Protein AF-A0A933LWQ6-F1 (afdb_monomer)

Radius of gyration: 24.92 Å; Cα contacts (8 Å, |Δi|>4): 292; chains: 1; bounding box: 56×46×76 Å

Secondary structure (DSSP, 8-state):
-----SS-GGGHHHHTT-HHHHHHHHHHHHHHS------S--GGGTTS---SS----SS-------SPPSS-----HHHHHHHHGGGS-TTS---EEEE--SSHHHHHHHHHHHHTS---EEEEEEPPSS--HHHHHHHHHHHHHT-EEEEE---HHHHHHHHT---HHHHHHHHHHH--SS-EEEEEESEESSS--SS-GGGGS---TTT--S-EE-HHHHHHHHHHTTEEEEEE---SSSSSEEEEEEEPPTTSPPP--PPPHHHHHHHHHHHHHHHHHHHH--

Nearest PDB structures (foldseek):
  8wex-assembly1_A  TM=8.401E-01  e=5.150E-08  Legionella pneumophila
  8wex-assembly1_B  TM=8.399E-01  e=7.966E-08  Legionella pneumophila
  6inw-assembly1_A  TM=3.662E-01  e=5.227E-03  Aspergillus flavus NRRL3357
  6ix3-assembly1_A  TM=3.646E-01  e=1.818E-02  Aspergillus flavus NRRL3357
  3r3h-assembly1_B  TM=2.563E-01  e=4.926E-02  Legionella pneumophila subsp. pneumophila str. Philadelphia 1

pLDDT: mean 75.49, std 15.5, range [34.53, 96.12]

Mean predicted aligned error: 14.69 Å

Solvent-accessible surface area (backbone atoms only — not comparable to full-atom values): 17562 Å² total; per-residue (Å²): 140,89,85,86,73,96,64,62,77,94,52,34,30,66,76,68,74,34,50,68,60,31,49,55,48,49,51,51,40,68,74,74,46,82,88,78,83,70,56,76,75,49,82,91,51,60,86,54,80,84,70,91,55,94,66,84,62,93,60,83,81,80,80,82,68,92,62,76,65,92,66,80,86,64,82,50,71,62,62,56,46,68,66,47,55,86,52,50,46,92,83,71,48,76,44,43,78,39,78,36,82,44,46,64,72,41,43,66,52,53,49,45,39,37,78,73,66,68,41,40,51,35,35,38,31,74,61,60,95,75,77,49,72,44,36,54,50,27,44,54,50,43,44,76,73,71,45,53,71,51,74,49,72,70,62,62,67,58,51,53,49,52,78,70,48,67,43,60,56,72,52,42,42,58,46,57,77,68,54,52,89,73,48,56,47,78,49,75,38,72,47,57,71,82,43,88,72,93,64,68,68,65,80,75,66,52,84,49,79,85,66,51,63,69,53,67,35,39,76,37,47,48,44,36,49,35,19,81,34,26,17,44,74,75,46,66,58,78,44,79,85,44,78,46,46,39,38,34,24,36,63,48,60,77,91,51,87,49,89,68,59,72,73,62,68,65,64,53,52,50,52,54,50,56,46,54,54,51,52,51,53,53,64,72,76,107

Foldseek 3Di:
DDDDDPDDLVCVCVVVVHVVVSCVVCCCCVVPHDDFDQDDDDPVCPPPDPPVDVDPDVDDDCPDDPDDPPDDDDPPPVVVLVVQVVQADPVLPQSEEQADALDPVSVVVVVCCCPVSPGQYEYEYEDDLDDDPSSVSSVVSVVVVPHHYDYDDPDSVLVVCVVPDLDPLVNLLVVLVPCDPVQKDKDKAQAELQEPDPDDCCLVVDPPPVSSRVGHYHPQRVCVSCQQSQWHWDDWDPPRPDSMTMTMTGGHDNVDRHDGDGDDVVVSVVSVVVVVVVVVVVVVVD

Structure (mmCIF, N/CA/C/O backbone):
data_AF-A0A933LWQ6-F1
#
_entry.id   AF-A0A933LWQ6-F1
#
loop_
_atom_site.group_PDB
_atom_site.id
_atom_site.type_symbol
_atom_site.label_atom_id
_atom_site.label_alt_id
_atom_site.label_comp_id
_atom_site.label_asym_id
_atom_site.label_entity_id
_atom_site.label_seq_id
_atom_site.pdbx_PDB_ins_code
_atom_site.Cartn_x
_atom_site.Cartn_y
_atom_site.Cartn_z
_atom_site.occupancy
_atom_site.B_iso_or_equiv
_atom_site.auth_seq_id
_atom_site.auth_comp_id
_atom_site.auth_asym_id
_atom_site.auth_atom_id
_atom_site.pdbx_PDB_model_num
ATOM 1 N N . MET A 1 1 ? -11.172 1.376 27.873 1.00 50.97 1 MET A N 1
ATOM 2 C CA . MET A 1 1 ? -9.878 0.671 27.977 1.00 50.97 1 MET A CA 1
ATOM 3 C C . MET A 1 1 ? -9.920 -0.488 27.000 1.00 50.97 1 MET A C 1
ATOM 5 O O . MET A 1 1 ? -10.789 -1.341 27.142 1.00 50.97 1 MET A O 1
ATOM 9 N N . VAL A 1 2 ? -9.080 -0.456 25.966 1.00 53.94 2 VAL A N 1
ATOM 10 C CA . VAL A 1 2 ? -9.004 -1.514 24.951 1.00 53.94 2 VAL A CA 1
ATOM 11 C C . VAL A 1 2 ? -7.856 -2.444 25.311 1.00 53.94 2 VAL A C 1
ATOM 13 O O . VAL A 1 2 ? -6.721 -2.009 25.468 1.00 53.94 2 VAL A O 1
ATOM 16 N N . PHE A 1 3 ? -8.163 -3.731 25.451 1.00 61.25 3 PHE A N 1
ATOM 17 C CA . PHE A 1 3 ? -7.166 -4.768 25.678 1.00 61.25 3 PHE A CA 1
ATOM 18 C C . PHE A 1 3 ? -6.992 -5.567 24.394 1.00 61.25 3 PHE A C 1
ATOM 20 O O . PHE A 1 3 ? -7.933 -6.207 23.924 1.00 61.25 3 PHE A O 1
ATOM 27 N N . THR A 1 4 ? -5.787 -5.551 23.830 1.00 60.12 4 THR A N 1
ATOM 28 C CA . THR A 1 4 ? -5.427 -6.459 22.739 1.00 60.12 4 THR A CA 1
ATOM 29 C C . THR A 1 4 ? -4.586 -7.590 23.312 1.00 60.12 4 THR A C 1
ATOM 31 O O . THR A 1 4 ? -3.631 -7.370 24.050 1.00 60.12 4 THR A O 1
ATOM 34 N N . THR A 1 5 ? -4.968 -8.830 23.023 1.00 65.31 5 THR A N 1
ATOM 35 C CA . THR A 1 5 ? -4.254 -10.007 23.520 1.00 65.31 5 THR A CA 1
ATOM 36 C C . THR A 1 5 ? -4.170 -11.072 22.440 1.00 65.31 5 THR A C 1
ATOM 38 O O . THR A 1 5 ? -5.027 -11.186 21.561 1.00 65.31 5 THR A O 1
ATOM 41 N N . ASN A 1 6 ? -3.116 -11.877 22.503 1.00 60.47 6 ASN A N 1
ATOM 42 C CA . ASN A 1 6 ? -2.989 -13.102 21.725 1.00 60.47 6 ASN A CA 1
ATOM 43 C C . ASN A 1 6 ? -3.349 -14.358 22.542 1.00 60.47 6 ASN A C 1
ATOM 45 O O . ASN A 1 6 ? -3.197 -15.463 22.022 1.00 60.47 6 ASN A O 1
ATOM 49 N N . LYS A 1 7 ? -3.804 -14.202 23.795 1.00 68.19 7 LYS A N 1
ATOM 50 C CA . LYS A 1 7 ? -4.219 -15.288 24.693 1.00 68.19 7 LYS A CA 1
ATOM 51 C C . LYS A 1 7 ? -5.731 -15.237 24.936 1.00 68.19 7 LYS A C 1
ATOM 53 O O . LYS A 1 7 ? -6.262 -14.146 25.152 1.00 68.19 7 LYS A O 1
ATOM 58 N N . PRO A 1 8 ? -6.431 -16.385 24.928 1.00 71.94 8 PRO A N 1
ATOM 59 C CA . PRO A 1 8 ? -7.864 -16.404 25.200 1.00 71.94 8 PRO A CA 1
ATOM 60 C C . PRO A 1 8 ? -8.142 -15.922 26.636 1.00 71.94 8 PRO A C 1
ATOM 62 O O . PRO A 1 8 ? -7.298 -16.161 27.505 1.00 71.94 8 PRO A O 1
ATOM 65 N N . PRO A 1 9 ? -9.305 -15.294 26.913 1.00 74.56 9 PRO A N 1
ATOM 66 C CA . PRO A 1 9 ? -9.662 -14.804 28.250 1.00 74.56 9 PRO A CA 1
ATOM 67 C C . PRO A 1 9 ? -9.481 -15.852 29.354 1.00 74.56 9 PRO A C 1
ATOM 69 O O . PRO A 1 9 ? -8.914 -15.558 30.399 1.00 74.56 9 PRO A O 1
ATOM 72 N N . ALA A 1 10 ? -9.825 -17.113 29.076 1.00 74.44 10 ALA A N 1
ATOM 73 C CA . ALA A 1 10 ? -9.652 -18.233 30.005 1.00 74.44 10 ALA A CA 1
ATOM 74 C C . ALA A 1 10 ? -8.196 -18.465 30.470 1.00 74.44 10 ALA A C 1
ATOM 76 O O . ALA A 1 10 ? -7.963 -19.140 31.465 1.00 74.44 10 ALA A O 1
ATOM 77 N N . SER A 1 11 ? -7.196 -17.931 29.763 1.00 74.19 11 SER A N 1
ATOM 78 C CA . SER A 1 11 ? -5.781 -18.036 30.138 1.00 74.19 11 SER A CA 1
ATOM 79 C C . SER A 1 11 ? -5.249 -16.808 30.884 1.00 74.19 11 SER A C 1
ATOM 81 O O . SER A 1 11 ? -4.071 -16.795 31.239 1.00 74.19 11 SER A O 1
ATOM 83 N N . TRP A 1 12 ? -6.057 -15.768 31.109 1.00 74.25 12 TRP A N 1
ATOM 84 C CA . TRP A 1 12 ? -5.563 -14.494 31.644 1.00 74.25 12 TRP A CA 1
ATOM 85 C C . TRP A 1 12 ? -5.126 -14.572 33.102 1.00 74.25 12 TRP A C 1
ATOM 87 O O . TRP A 1 12 ? -4.123 -13.949 33.426 1.00 74.25 12 TRP A O 1
ATOM 97 N N . ALA A 1 13 ? -5.774 -15.400 33.931 1.00 70.19 13 ALA A N 1
ATOM 98 C CA . ALA A 1 13 ? -5.345 -15.671 35.313 1.00 70.19 13 ALA A CA 1
ATOM 99 C C . ALA A 1 13 ? -3.856 -16.016 35.384 1.00 70.19 13 ALA A C 1
ATOM 101 O O . ALA A 1 13 ? -3.096 -15.513 36.204 1.00 70.19 13 ALA A O 1
ATOM 102 N N . ARG A 1 14 ? -3.417 -16.828 34.427 1.00 64.12 14 ARG A N 1
ATOM 103 C CA . ARG A 1 14 ? -2.032 -17.247 34.323 1.00 64.12 14 ARG A CA 1
ATOM 104 C C . ARG A 1 14 ? -1.115 -16.180 33.732 1.00 64.12 14 ARG A C 1
ATOM 106 O O . ARG A 1 14 ? 0.024 -16.067 34.161 1.00 64.12 14 ARG A O 1
ATOM 113 N N . VAL A 1 15 ? -1.579 -15.447 32.721 1.00 71.00 15 VAL A N 1
ATOM 114 C CA . VAL A 1 15 ? -0.785 -14.395 32.058 1.00 71.00 15 VAL A CA 1
ATOM 115 C C . VAL A 1 15 ? -0.524 -13.228 33.006 1.00 71.00 15 VAL A C 1
ATOM 117 O O . VAL A 1 15 ? 0.554 -12.648 32.974 1.00 71.00 15 VAL A O 1
ATOM 120 N N . LEU A 1 16 ? -1.508 -12.896 33.837 1.00 69.81 16 LEU A N 1
ATOM 121 C CA . LEU A 1 16 ? -1.426 -11.818 34.816 1.00 69.81 16 LEU A CA 1
ATOM 122 C C . LEU A 1 16 ? -0.758 -12.258 36.122 1.00 69.81 16 LEU A C 1
ATOM 124 O O . LEU A 1 16 ? -0.502 -11.411 36.968 1.00 69.81 16 LEU A O 1
ATOM 128 N N . HIS A 1 17 ? -0.462 -13.557 36.272 1.00 73.56 17 HIS A N 1
ATOM 129 C CA . HIS A 1 17 ? 0.028 -14.164 37.513 1.00 73.56 17 HIS A CA 1
ATOM 130 C C . HIS A 1 17 ? -0.871 -13.885 38.733 1.00 73.56 17 HIS A C 1
ATOM 132 O O . HIS A 1 17 ? -0.416 -13.970 39.869 1.00 73.56 17 HIS A O 1
ATOM 138 N N . ASP A 1 18 ? -2.147 -13.581 38.485 1.00 77.25 18 ASP A N 1
ATOM 139 C CA . ASP A 1 18 ? -3.143 -13.187 39.476 1.00 77.25 18 ASP A CA 1
ATOM 140 C C . ASP A 1 18 ? -4.531 -13.582 38.947 1.00 77.25 18 ASP A C 1
ATOM 142 O O . ASP A 1 18 ? -5.020 -13.053 37.939 1.00 77.25 18 ASP A O 1
ATOM 146 N N . ALA A 1 19 ? -5.129 -14.590 39.583 1.00 76.25 19 ALA A N 1
ATOM 147 C CA . ALA A 1 19 ? -6.405 -15.153 39.161 1.00 76.25 19 ALA A CA 1
ATOM 148 C C . ALA A 1 19 ? -7.581 -14.231 39.495 1.00 76.25 19 ALA A C 1
ATOM 150 O O . ALA A 1 19 ? -8.456 -14.051 38.647 1.00 76.25 19 ALA A O 1
ATOM 151 N N . ASP A 1 20 ? -7.552 -13.597 40.665 1.00 75.94 20 ASP A N 1
ATOM 152 C CA . ASP A 1 20 ? -8.621 -12.725 41.148 1.00 75.94 20 ASP A CA 1
ATOM 153 C C . ASP A 1 20 ? -8.665 -11.430 40.327 1.00 75.94 20 ASP A C 1
ATOM 155 O O . ASP A 1 20 ? -9.731 -10.964 39.912 1.00 75.94 20 ASP A O 1
ATOM 159 N N . LEU A 1 21 ? -7.492 -10.879 39.991 1.00 75.75 21 LEU A N 1
ATOM 160 C CA . LEU A 1 21 ? -7.381 -9.745 39.078 1.00 75.75 21 LEU A CA 1
ATOM 161 C C . LEU A 1 21 ? -7.883 -10.106 37.677 1.00 75.75 21 LEU A C 1
ATOM 163 O O . LEU A 1 21 ? -8.613 -9.324 37.062 1.00 75.75 21 LEU A O 1
ATOM 167 N N . ALA A 1 22 ? -7.511 -11.278 37.156 1.00 78.44 22 ALA A N 1
ATOM 168 C CA . ALA A 1 22 ? -7.978 -11.719 35.849 1.00 78.44 22 ALA A CA 1
ATOM 169 C C . ALA A 1 22 ? -9.493 -11.915 35.820 1.00 78.44 22 ALA A C 1
ATOM 171 O O . ALA A 1 22 ? -10.129 -11.474 34.866 1.00 78.44 22 ALA A O 1
ATOM 172 N N . GLU A 1 23 ? -10.076 -12.518 36.853 1.00 75.75 23 GLU A N 1
ATOM 173 C CA . GLU A 1 23 ? -11.521 -12.673 36.979 1.00 75.75 23 GLU A CA 1
ATOM 174 C C . GLU A 1 23 ? -12.213 -11.310 37.066 1.00 75.75 23 GLU A C 1
ATOM 176 O O . GLU A 1 23 ? -13.158 -11.055 36.321 1.00 75.75 23 GLU A O 1
ATOM 181 N N . GLY A 1 24 ? -11.681 -10.379 37.862 1.00 76.75 24 GLY A N 1
ATOM 182 C CA . GLY A 1 24 ? -12.186 -9.010 37.943 1.00 76.75 24 GLY A CA 1
ATOM 183 C C . GLY A 1 24 ? -12.145 -8.270 36.600 1.00 76.75 24 GLY A C 1
ATOM 184 O O . GLY A 1 24 ? -13.105 -7.579 36.237 1.00 76.75 24 GLY A O 1
ATOM 185 N N . ILE A 1 25 ? -11.065 -8.431 35.827 1.00 73.06 25 ILE A N 1
ATOM 186 C CA . ILE A 1 25 ? -10.934 -7.843 34.488 1.00 73.06 25 ILE A CA 1
ATOM 187 C C . ILE A 1 25 ? -11.882 -8.528 33.497 1.00 73.06 25 ILE A C 1
ATOM 189 O O . ILE A 1 25 ? -12.608 -7.829 32.792 1.00 73.06 25 ILE A O 1
ATOM 193 N N . ILE A 1 26 ? -11.924 -9.863 33.450 1.00 75.88 26 ILE A N 1
ATOM 194 C CA . ILE A 1 26 ? -12.806 -10.633 32.560 1.00 75.88 26 ILE A CA 1
ATOM 195 C C . ILE A 1 26 ? -14.265 -10.299 32.852 1.00 75.88 26 ILE A C 1
ATOM 197 O O . ILE A 1 26 ? -15.006 -9.983 31.927 1.00 75.88 26 ILE A O 1
ATOM 201 N N . HIS A 1 27 ? -14.670 -10.300 34.120 1.00 74.62 27 HIS A N 1
ATOM 202 C CA . HIS A 1 27 ? -16.024 -9.962 34.533 1.00 74.62 27 HIS A CA 1
ATOM 203 C C . HIS A 1 27 ? -16.387 -8.543 34.085 1.00 74.62 27 HIS A C 1
ATOM 205 O O . HIS A 1 27 ? -17.405 -8.341 33.428 1.00 74.62 27 HIS A O 1
ATOM 211 N N . ARG A 1 28 ? -15.520 -7.546 34.314 1.00 68.88 28 ARG A N 1
ATOM 212 C CA . ARG A 1 28 ? -15.768 -6.174 33.834 1.00 68.88 28 ARG A CA 1
ATOM 213 C C . ARG A 1 28 ? -15.813 -6.071 32.305 1.00 68.88 28 ARG A C 1
ATOM 215 O O . ARG A 1 28 ? -16.652 -5.338 31.783 1.00 68.88 28 ARG A O 1
ATOM 222 N N . VAL A 1 29 ? -14.943 -6.784 31.589 1.00 68.50 29 VAL A N 1
ATOM 223 C CA . VAL A 1 29 ? -14.860 -6.759 30.118 1.00 68.50 29 VAL A CA 1
ATOM 224 C C . VAL A 1 29 ? -16.029 -7.496 29.465 1.00 68.50 29 VAL A C 1
ATOM 226 O O . VAL A 1 29 ? -16.532 -7.022 28.454 1.00 68.50 29 VAL A O 1
ATOM 229 N N . LEU A 1 30 ? -16.491 -8.615 30.022 1.00 68.25 30 LEU A N 1
ATOM 230 C CA . LEU A 1 30 ? -17.620 -9.374 29.478 1.00 68.25 30 LEU A CA 1
ATOM 231 C C . LEU A 1 30 ? -18.973 -8.761 29.856 1.00 68.25 30 LEU A C 1
ATOM 233 O O . LEU A 1 30 ? -19.902 -8.832 29.060 1.00 68.25 30 LEU A O 1
ATOM 237 N N . VAL A 1 31 ? -19.087 -8.135 31.033 1.00 63.47 31 VAL A N 1
ATOM 238 C CA . VAL A 1 31 ? -20.344 -7.512 31.484 1.00 63.47 31 VAL A CA 1
ATOM 239 C C . VAL A 1 31 ? -20.549 -6.121 30.881 1.00 63.47 31 VAL A C 1
ATOM 241 O O . VAL A 1 31 ? -21.680 -5.745 30.588 1.00 63.47 31 VAL A O 1
ATOM 244 N N . ARG A 1 32 ? -19.483 -5.327 30.712 1.00 57.88 32 ARG A N 1
ATOM 245 C CA . ARG A 1 32 ? -19.587 -3.924 30.252 1.00 57.88 32 ARG A CA 1
ATOM 246 C C . ARG A 1 32 ? -18.838 -3.622 28.958 1.00 57.88 32 ARG A C 1
ATOM 248 O O . ARG A 1 32 ? -18.964 -2.521 28.429 1.00 57.88 32 ARG A O 1
ATOM 255 N N . GLY A 1 33 ? -18.015 -4.548 28.481 1.00 61.72 33 GLY A N 1
ATOM 256 C CA . GLY A 1 33 ? -17.214 -4.382 27.275 1.00 61.72 33 GLY A CA 1
ATOM 257 C C . GLY A 1 33 ? -17.767 -5.174 26.096 1.00 61.72 33 GLY A C 1
ATOM 258 O O . GLY A 1 33 ? -18.727 -5.934 26.199 1.00 61.72 33 GLY A O 1
ATOM 259 N N . ARG A 1 34 ? -17.134 -4.986 24.940 1.00 64.94 34 ARG A N 1
ATOM 260 C CA . ARG A 1 34 ? -17.424 -5.738 23.720 1.00 64.94 34 ARG A CA 1
ATOM 261 C C . ARG A 1 34 ? -16.211 -6.595 23.390 1.00 64.94 34 ARG A C 1
ATOM 263 O O . ARG A 1 34 ? -15.124 -6.061 23.178 1.00 64.94 34 ARG A O 1
ATOM 270 N N . PHE A 1 35 ? -16.391 -7.912 23.351 1.00 71.12 35 PHE A N 1
ATOM 271 C CA . PHE A 1 35 ? -15.344 -8.832 22.920 1.00 71.12 35 PHE A CA 1
ATOM 272 C C . PHE A 1 35 ? -15.405 -9.011 21.403 1.00 71.12 35 PHE A C 1
ATOM 274 O O . PHE A 1 35 ? -16.432 -9.418 20.861 1.00 71.12 35 PHE A O 1
ATOM 281 N N . VAL A 1 36 ? -14.301 -8.699 20.723 1.00 71.38 36 VAL A N 1
ATOM 282 C CA . VAL A 1 36 ? -14.142 -8.933 19.285 1.00 71.38 36 VAL A CA 1
ATOM 283 C C . VAL A 1 36 ? -12.956 -9.861 19.074 1.00 71.38 36 VAL A C 1
ATOM 285 O O . VAL A 1 36 ? -11.807 -9.495 19.319 1.00 71.38 36 VAL A O 1
ATOM 288 N N . GLU A 1 37 ? -13.239 -11.081 18.628 1.00 76.81 37 GLU A N 1
ATOM 289 C CA . GLU A 1 37 ? -12.204 -12.069 18.352 1.00 76.81 37 GLU A CA 1
ATOM 290 C C . GLU A 1 37 ? -11.558 -11.790 16.990 1.00 76.81 37 GLU A C 1
ATOM 292 O O . GLU A 1 37 ? -12.197 -11.913 15.948 1.00 76.81 37 GLU A O 1
ATOM 297 N N . LEU A 1 38 ? -10.264 -11.453 16.990 1.00 76.69 38 LEU A N 1
ATOM 298 C CA . LEU A 1 38 ? -9.454 -11.428 15.773 1.00 76.69 38 LEU A CA 1
ATOM 299 C C . LEU A 1 38 ? -8.558 -12.665 15.715 1.00 76.69 38 LEU A C 1
ATOM 301 O O . LEU A 1 38 ? -7.712 -12.903 16.588 1.00 76.69 38 LEU A O 1
ATOM 305 N N . ARG A 1 39 ? -8.699 -13.438 14.642 1.00 77.88 39 ARG A N 1
ATOM 306 C CA . ARG A 1 39 ? -7.933 -14.661 14.400 1.00 77.88 39 ARG A CA 1
ATOM 307 C C . ARG A 1 39 ? -6.598 -14.359 13.721 1.00 77.88 39 ARG A C 1
ATOM 309 O O . ARG A 1 39 ? -6.355 -13.261 13.217 1.00 77.88 39 ARG A O 1
ATOM 316 N N . GLY A 1 40 ? -5.716 -15.356 13.714 1.00 67.25 40 GLY A N 1
ATOM 317 C CA . GLY A 1 40 ? -4.392 -15.273 13.097 1.00 67.25 40 GLY A CA 1
ATOM 318 C C . GLY A 1 40 ? -3.287 -14.788 14.035 1.00 67.25 40 GLY A C 1
ATOM 319 O O . GLY A 1 40 ? -3.520 -14.196 15.094 1.00 67.25 40 GLY A O 1
ATOM 320 N N . ARG A 1 41 ? -2.046 -15.080 13.644 1.00 63.88 41 ARG A N 1
ATOM 321 C CA . ARG A 1 41 ? -0.841 -14.655 14.368 1.00 63.88 41 ARG A CA 1
ATOM 322 C C . ARG A 1 41 ? -0.519 -13.203 14.041 1.00 63.88 41 ARG A C 1
ATOM 324 O O . ARG A 1 41 ? -0.663 -12.797 12.891 1.00 63.88 41 ARG A O 1
ATOM 331 N N . SER A 1 42 ? -0.052 -12.448 15.036 1.00 61.06 42 SER A N 1
ATOM 332 C CA . SER A 1 42 ? 0.561 -11.144 14.771 1.00 61.06 42 SER A CA 1
ATOM 333 C C . SER A 1 42 ? 1.832 -11.329 13.945 1.00 61.06 42 SER A C 1
ATOM 335 O O . SER A 1 42 ? 2.450 -12.400 13.982 1.00 61.06 42 SER A O 1
ATOM 337 N N . TYR A 1 43 ? 2.242 -10.286 13.220 1.00 49.69 43 TYR A N 1
ATOM 338 C CA . TYR A 1 43 ? 3.469 -10.323 12.428 1.00 49.69 43 TYR A CA 1
ATOM 339 C C . TYR A 1 43 ? 4.684 -10.729 13.282 1.00 49.69 43 TYR A C 1
ATOM 341 O O . TYR A 1 43 ? 5.419 -11.646 12.920 1.00 49.69 43 TYR A O 1
ATOM 349 N N . ARG A 1 44 ? 4.801 -10.150 14.484 1.00 48.09 44 ARG A N 1
ATOM 350 C CA . ARG A 1 44 ? 5.868 -10.432 15.463 1.00 48.09 44 ARG A CA 1
ATOM 351 C C . ARG A 1 44 ? 5.900 -11.887 15.953 1.00 48.09 44 ARG A C 1
ATOM 353 O O . ARG A 1 44 ? 6.951 -12.382 16.328 1.00 48.09 44 ARG A O 1
ATOM 360 N N . ALA A 1 45 ? 4.765 -12.589 15.933 1.00 55.44 45 ALA A N 1
ATOM 361 C CA . ALA A 1 45 ? 4.647 -13.967 16.417 1.00 55.44 45 ALA A CA 1
ATOM 362 C C . ALA A 1 45 ? 4.682 -15.022 15.294 1.00 55.44 45 ALA A C 1
ATOM 364 O O . ALA A 1 45 ? 4.501 -16.211 15.567 1.00 55.44 45 ALA A O 1
ATOM 365 N N . ARG A 1 46 ? 4.881 -14.623 14.026 1.00 56.31 46 ARG A N 1
ATOM 366 C CA . ARG A 1 46 ? 4.890 -15.558 12.884 1.00 56.31 46 ARG A CA 1
ATOM 367 C C . ARG A 1 46 ? 5.989 -16.616 12.975 1.00 56.31 46 ARG A C 1
ATOM 369 O O . ARG A 1 46 ? 5.749 -17.735 12.535 1.00 56.31 46 ARG A O 1
ATOM 376 N N . GLN A 1 47 ? 7.139 -16.269 13.553 1.00 56.66 47 GLN A N 1
ATOM 377 C CA . GLN A 1 47 ? 8.318 -17.141 13.652 1.00 56.66 47 GLN A CA 1
ATOM 378 C C . GLN A 1 47 ? 8.220 -18.190 14.772 1.00 56.66 47 GLN A C 1
ATOM 380 O O . GLN A 1 47 ? 9.004 -19.131 14.803 1.00 56.66 47 GLN A O 1
ATOM 385 N N . LEU A 1 48 ? 7.257 -18.056 15.689 1.00 57.03 48 LEU A N 1
ATOM 386 C CA . LEU A 1 48 ? 7.093 -18.999 16.795 1.00 57.03 48 LEU A CA 1
ATOM 387 C C . LEU A 1 48 ? 6.459 -20.316 16.301 1.00 57.03 48 LEU A C 1
ATOM 389 O O . LEU A 1 48 ? 5.606 -20.273 15.413 1.00 57.03 48 LEU A O 1
ATOM 393 N N . PRO A 1 49 ? 6.783 -21.489 16.871 1.00 60.03 49 PRO A N 1
ATOM 394 C CA . PRO A 1 49 ? 6.196 -22.772 16.465 1.00 60.03 49 PRO A CA 1
ATOM 395 C C . PRO A 1 49 ? 4.661 -22.770 16.538 1.00 60.03 49 PRO A C 1
ATOM 397 O O . PRO A 1 49 ? 4.080 -22.116 17.408 1.00 60.03 49 PRO A O 1
ATOM 400 N N . LYS A 1 50 ? 3.970 -23.476 15.628 1.00 48.53 50 LYS A N 1
ATOM 401 C CA . LYS A 1 50 ? 2.517 -23.742 15.728 1.00 48.53 50 LYS A CA 1
ATOM 402 C C . LYS A 1 50 ? 2.233 -24.578 16.974 1.00 48.53 50 LYS A C 1
ATOM 404 O O . LYS A 1 50 ? 2.319 -25.792 16.928 1.00 48.53 50 LYS A O 1
ATOM 409 N N . THR A 1 51 ? 1.879 -23.933 18.081 1.00 53.50 51 THR A N 1
ATOM 410 C CA . THR A 1 51 ? 1.256 -24.623 19.213 1.00 53.50 51 THR A CA 1
ATOM 411 C C . THR A 1 51 ? -0.168 -24.992 18.803 1.00 53.50 51 THR A C 1
ATOM 413 O O . THR A 1 51 ? -0.988 -24.101 18.576 1.00 53.50 51 THR A O 1
ATOM 416 N N . THR A 1 52 ? -0.420 -26.288 18.620 1.00 39.25 52 THR A N 1
ATOM 417 C CA . THR A 1 52 ? -1.664 -26.848 18.062 1.00 39.25 52 THR A CA 1
ATOM 418 C C . THR A 1 52 ? -2.840 -26.871 19.031 1.00 39.25 52 THR A C 1
ATOM 420 O O . THR A 1 52 ?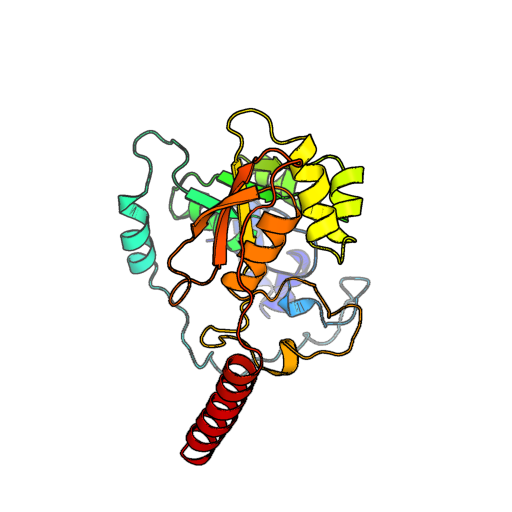 -3.960 -27.092 18.603 1.00 39.25 52 THR A O 1
ATOM 423 N N . GLU A 1 53 ? -2.631 -26.532 20.295 1.00 42.88 53 GLU A N 1
ATOM 424 C CA . GLU A 1 53 ? -3.686 -26.272 21.272 1.00 42.88 53 GLU A CA 1
ATOM 425 C C . GLU A 1 53 ? -3.223 -25.123 22.179 1.00 42.88 53 GLU A C 1
ATOM 427 O O . GLU A 1 53 ? -2.012 -24.852 22.232 1.00 42.88 53 GLU A O 1
ATOM 432 N N . PRO A 1 54 ? -4.111 -24.431 22.923 1.00 41.88 54 PRO A N 1
ATOM 433 C CA . PRO A 1 54 ? -3.709 -23.755 24.151 1.00 41.88 54 PRO A CA 1
ATOM 434 C C . PRO A 1 54 ? -3.245 -24.833 25.138 1.00 41.88 54 PRO A C 1
ATOM 436 O O . PRO A 1 54 ? -3.934 -25.189 26.086 1.00 41.88 54 PRO A O 1
ATOM 439 N N . GLY A 1 55 ? -2.071 -25.400 24.861 1.00 39.75 55 GLY A N 1
ATOM 440 C CA . GLY A 1 55 ? -1.439 -26.397 25.685 1.00 39.75 55 GLY A CA 1
ATOM 441 C C . GLY A 1 55 ? -1.315 -25.816 27.076 1.00 39.75 55 GLY A C 1
ATOM 442 O O . GLY A 1 55 ? -0.832 -24.693 27.264 1.00 39.75 55 GLY A O 1
ATOM 443 N N . ARG A 1 56 ? -1.782 -26.609 28.031 1.00 41.53 56 ARG A N 1
ATOM 444 C CA . ARG A 1 56 ? -1.493 -26.556 29.456 1.00 41.53 56 ARG A CA 1
ATOM 445 C C . ARG A 1 56 ? 0.030 -26.612 29.637 1.00 41.53 56 ARG A C 1
ATOM 447 O O . ARG A 1 56 ? 0.572 -2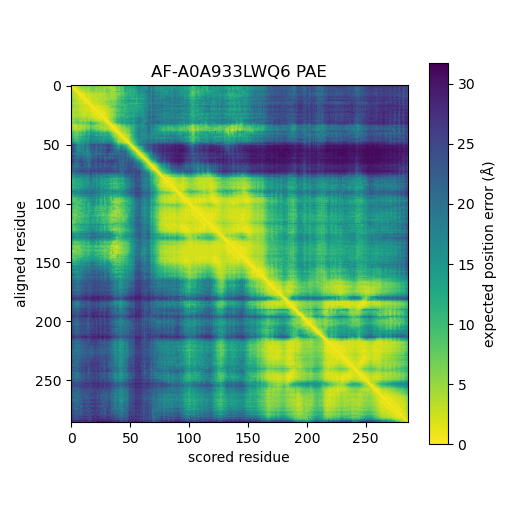7.611 30.083 1.00 41.53 56 ARG A O 1
ATOM 454 N N . ALA A 1 57 ? 0.754 -25.574 29.218 1.00 37.94 57 ALA A N 1
ATOM 455 C CA . ALA A 1 57 ? 2.159 -25.435 29.558 1.00 37.94 57 ALA A CA 1
ATOM 456 C C . ALA A 1 57 ? 2.198 -25.472 31.088 1.00 37.94 57 ALA A C 1
ATOM 458 O O . ALA A 1 57 ? 1.342 -24.860 31.712 1.00 37.94 57 ALA A O 1
ATOM 459 N N . LEU A 1 58 ? 3.096 -26.193 31.736 1.00 41.88 58 LEU A N 1
ATOM 460 C CA . LEU A 1 58 ? 3.226 -26.079 33.197 1.00 41.88 58 LEU A CA 1
ATOM 461 C C . LEU A 1 58 ? 4.006 -24.807 33.567 1.00 41.88 58 LEU A C 1
ATOM 463 O O . LEU A 1 58 ? 3.768 -24.203 34.602 1.00 41.88 58 LEU A O 1
ATOM 467 N N . GLU A 1 59 ? 4.764 -24.275 32.609 1.00 34.53 59 GLU A N 1
ATOM 468 C CA . GLU A 1 59 ? 5.627 -23.108 32.767 1.00 34.53 59 GLU A CA 1
ATOM 469 C C . GLU A 1 59 ? 5.130 -21.914 31.930 1.00 34.53 59 GLU A C 1
ATOM 471 O O . GLU A 1 59 ? 4.770 -22.095 30.758 1.00 34.53 59 GLU A O 1
ATOM 476 N N . PRO A 1 60 ? 5.029 -20.697 32.503 1.00 36.91 60 PRO A N 1
ATOM 477 C CA . PRO A 1 60 ? 4.726 -19.487 31.745 1.00 36.91 60 PRO A CA 1
ATOM 478 C C . PRO A 1 60 ? 5.692 -19.361 30.562 1.00 36.91 60 PRO A C 1
ATOM 480 O O . PRO A 1 60 ? 6.908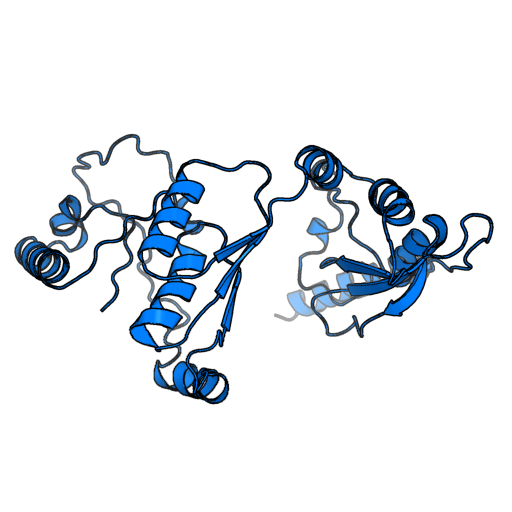 -19.397 30.733 1.00 36.91 60 PRO A O 1
ATOM 483 N N . ALA A 1 61 ? 5.166 -19.210 29.344 1.00 38.06 61 ALA A N 1
ATOM 484 C CA . ALA A 1 61 ? 6.013 -18.942 28.189 1.00 38.06 61 ALA A CA 1
ATOM 485 C C . ALA A 1 61 ? 6.709 -17.590 28.398 1.00 38.06 61 ALA A C 1
ATOM 487 O O . ALA A 1 61 ? 6.070 -16.539 28.322 1.00 38.06 61 ALA A O 1
ATOM 488 N N . LYS A 1 62 ? 8.015 -17.633 28.665 1.00 36.12 62 LYS A N 1
ATOM 489 C CA . LYS A 1 62 ? 8.873 -16.462 28.833 1.00 36.12 62 LYS A CA 1
ATOM 490 C C . LYS A 1 62 ? 9.070 -15.805 27.462 1.00 36.12 62 LYS A C 1
ATOM 492 O O . LYS A 1 62 ? 10.032 -16.080 26.752 1.00 36.12 62 LYS A O 1
ATOM 497 N N . VAL A 1 63 ? 8.116 -14.970 27.052 1.00 39.84 63 VAL A N 1
ATOM 498 C CA . VAL A 1 63 ? 8.306 -14.034 25.935 1.00 39.84 63 VAL A CA 1
ATOM 499 C C . VAL A 1 63 ? 9.202 -12.926 26.479 1.00 39.84 63 VAL A C 1
ATOM 501 O O . VAL A 1 63 ? 8.731 -11.964 27.073 1.00 39.84 63 VAL A O 1
ATOM 504 N N . SER A 1 64 ? 10.509 -13.164 26.401 1.00 36.50 64 SER A N 1
ATOM 505 C CA . SER A 1 64 ? 11.544 -12.277 26.922 1.00 36.50 64 SER A CA 1
ATOM 506 C C . SER A 1 64 ? 11.457 -10.874 26.318 1.00 36.50 64 SER A C 1
ATOM 508 O O . SER A 1 64 ? 11.366 -10.711 25.103 1.00 36.50 64 SER A O 1
ATOM 510 N N . GLY A 1 65 ? 11.558 -9.899 27.215 1.00 37.19 65 GLY A N 1
ATOM 511 C CA . GLY A 1 65 ? 11.924 -8.507 27.006 1.00 37.19 65 GLY A CA 1
ATOM 512 C C . GLY A 1 65 ? 12.157 -7.913 28.395 1.00 37.19 65 GLY A C 1
ATOM 513 O O . GLY A 1 65 ? 11.295 -7.220 28.915 1.00 37.19 65 GLY A O 1
ATOM 514 N N . ILE A 1 66 ? 13.245 -8.319 29.063 1.00 43.28 66 ILE A N 1
ATOM 515 C CA . ILE A 1 66 ? 13.593 -7.864 30.430 1.00 43.28 66 ILE A CA 1
ATOM 516 C C . ILE A 1 66 ? 14.187 -6.442 30.397 1.00 43.28 66 ILE A C 1
ATOM 518 O O . ILE A 1 66 ? 14.347 -5.800 31.430 1.00 43.28 66 ILE A O 1
ATOM 522 N N . GLU A 1 67 ? 14.452 -5.898 29.214 1.00 38.09 67 GLU A N 1
ATOM 523 C CA . GLU A 1 67 ? 14.808 -4.495 29.058 1.00 38.09 67 GLU A CA 1
ATOM 524 C C . GLU A 1 67 ? 13.543 -3.668 28.839 1.00 38.09 67 GLU A C 1
ATOM 526 O O . GLU A 1 67 ? 12.686 -4.000 28.013 1.00 38.09 67 GLU A O 1
ATOM 531 N N . ARG A 1 68 ? 13.425 -2.570 29.598 1.00 37.00 68 ARG A N 1
ATOM 532 C CA . ARG A 1 68 ? 12.495 -1.498 29.240 1.00 37.00 68 ARG A CA 1
ATOM 533 C C . ARG A 1 68 ? 12.789 -1.120 27.782 1.00 37.00 68 ARG A C 1
ATOM 535 O O . ARG A 1 68 ? 13.967 -1.013 27.451 1.00 37.00 68 ARG A O 1
ATOM 542 N N . PRO A 1 69 ? 11.769 -0.916 26.930 1.00 40.31 69 PRO A N 1
ATOM 543 C CA . PRO A 1 69 ? 11.986 -0.391 25.591 1.00 40.31 69 PRO A CA 1
ATOM 544 C C . PRO A 1 69 ? 12.912 0.825 25.673 1.00 40.31 69 PRO A C 1
ATOM 546 O O . PRO A 1 69 ? 12.599 1.777 26.388 1.00 40.31 69 PRO A O 1
ATOM 549 N N . GLU A 1 70 ? 14.053 0.766 24.984 1.00 39.22 70 GLU A N 1
ATOM 550 C CA . GLU A 1 70 ? 15.034 1.861 24.912 1.00 39.22 70 GLU A CA 1
ATOM 551 C C . GLU A 1 70 ? 14.363 3.170 24.462 1.00 39.22 70 GLU A C 1
ATOM 553 O O . GLU A 1 70 ? 14.707 4.260 24.913 1.00 39.22 70 GLU A O 1
ATOM 558 N N . PHE A 1 71 ? 13.308 3.032 23.657 1.00 43.50 71 PHE A N 1
ATOM 559 C CA . PHE A 1 71 ? 12.385 4.093 23.302 1.00 43.50 71 PHE A CA 1
ATOM 560 C C . PHE A 1 71 ? 11.101 3.948 24.121 1.00 43.50 71 PHE A C 1
ATOM 562 O O . PHE A 1 71 ? 10.316 3.029 23.859 1.00 43.50 71 PHE A O 1
ATOM 569 N N . PRO A 1 72 ? 10.843 4.827 25.103 1.00 40.84 72 PRO A N 1
ATOM 570 C CA . PRO A 1 72 ? 9.540 4.872 25.734 1.00 40.84 72 PRO A CA 1
ATOM 571 C C . PRO A 1 72 ? 8.527 5.257 24.654 1.00 40.84 72 PRO A C 1
ATOM 573 O O . PRO A 1 72 ? 8.552 6.378 24.155 1.00 40.84 72 PRO A O 1
ATOM 576 N N . GLU A 1 73 ? 7.631 4.345 24.281 1.00 50.81 73 GLU A N 1
ATOM 577 C CA . GLU A 1 73 ? 6.450 4.731 23.513 1.00 50.81 73 GLU A CA 1
ATOM 578 C C . GLU A 1 73 ? 5.368 5.217 24.475 1.00 50.81 73 GLU A C 1
ATOM 580 O O . GLU A 1 73 ? 4.604 4.434 25.045 1.00 50.81 73 GLU A O 1
ATOM 585 N N . PRO A 1 74 ? 5.277 6.541 24.628 1.00 47.72 74 PRO A N 1
ATOM 586 C CA . PRO A 1 74 ? 3.982 7.163 24.601 1.00 47.72 74 PRO A CA 1
ATOM 587 C C . PRO A 1 74 ? 4.044 8.300 23.587 1.00 47.72 74 PRO A C 1
ATOM 589 O O . PRO A 1 74 ? 4.524 9.388 23.899 1.00 47.72 74 PRO A O 1
ATOM 592 N N . THR A 1 75 ? 3.458 8.114 22.400 1.00 49.59 75 THR A N 1
ATOM 593 C CA . THR A 1 75 ? 2.791 9.274 21.803 1.00 49.59 75 THR A CA 1
ATOM 594 C C . THR A 1 75 ? 1.777 9.704 22.850 1.00 49.59 75 THR A C 1
ATOM 596 O O . THR A 1 75 ? 0.844 8.954 23.165 1.00 49.59 75 THR A O 1
ATOM 599 N N . ARG A 1 76 ? 2.017 10.843 23.506 1.00 59.03 76 ARG A N 1
ATOM 600 C CA . ARG A 1 76 ? 1.100 11.319 24.537 1.00 59.03 76 ARG A CA 1
ATOM 601 C C . ARG A 1 76 ? -0.253 11.429 23.861 1.00 59.03 76 ARG A C 1
ATOM 603 O O . ARG A 1 76 ? -0.367 12.056 22.816 1.00 59.03 76 ARG A O 1
ATOM 610 N N . ARG A 1 77 ? -1.277 10.788 24.431 1.00 66.12 77 ARG A N 1
ATOM 611 C CA . ARG A 1 77 ? -2.633 10.746 23.858 1.00 66.12 77 ARG A CA 1
ATOM 612 C C . ARG A 1 77 ? -3.114 12.134 23.397 1.00 66.12 77 ARG A C 1
ATOM 614 O O . ARG A 1 77 ? -3.849 12.211 22.421 1.00 66.12 77 ARG A O 1
ATOM 621 N N . GLY A 1 78 ? -2.669 13.195 24.081 1.00 71.69 78 GLY A N 1
ATOM 622 C CA . GLY A 1 78 ? -2.881 14.595 23.705 1.00 71.69 78 GLY A CA 1
ATOM 623 C C . GLY A 1 78 ? -2.250 15.009 22.370 1.00 71.69 78 GLY A C 1
ATOM 624 O O . GLY A 1 78 ? -2.957 15.564 21.546 1.00 71.69 78 GLY A O 1
ATOM 625 N N . GLU A 1 79 ? -0.988 14.667 22.099 1.00 78.25 79 GLU A N 1
ATOM 626 C CA . GLU A 1 79 ? -0.291 15.036 20.850 1.00 78.25 79 GLU A CA 1
ATOM 627 C C . GLU A 1 79 ? -0.963 14.406 19.616 1.00 78.25 79 GLU A C 1
ATOM 629 O O . GLU A 1 79 ? -1.142 15.053 18.582 1.00 78.25 79 GLU A O 1
ATOM 634 N N . LEU A 1 80 ? -1.407 13.146 19.728 1.00 78.88 80 LEU A N 1
ATOM 635 C CA . LEU A 1 80 ? -2.164 12.499 18.652 1.00 78.88 80 LEU A CA 1
ATOM 636 C C . LEU A 1 80 ? -3.540 13.151 18.462 1.00 78.88 80 LEU A C 1
ATOM 638 O O . LEU A 1 80 ? -3.951 13.361 17.325 1.00 78.88 80 LEU A O 1
ATOM 642 N N . LEU A 1 81 ? -4.237 13.482 19.555 1.00 81.44 81 LEU A N 1
ATOM 643 C CA . LEU A 1 81 ? -5.525 14.180 19.505 1.00 81.44 81 LEU A CA 1
ATOM 644 C C . LEU A 1 81 ? -5.395 15.548 18.827 1.00 81.44 81 LEU A C 1
ATOM 646 O O . LEU A 1 81 ? -6.149 15.830 17.905 1.00 81.44 81 LEU A O 1
ATOM 650 N N . GLU A 1 82 ? -4.406 16.352 19.217 1.00 85.94 82 GLU A N 1
ATOM 651 C CA . GLU A 1 82 ? -4.111 17.649 18.594 1.00 85.94 82 GLU A CA 1
ATOM 652 C C . GLU A 1 82 ? -3.835 17.517 17.092 1.00 85.94 82 GLU A C 1
ATOM 654 O O . GLU A 1 82 ? -4.253 18.362 16.304 1.00 85.94 82 GLU A O 1
ATOM 659 N N . THR A 1 83 ? -3.187 16.423 16.682 1.00 85.94 83 THR A N 1
ATOM 660 C CA . THR A 1 83 ? -2.881 16.157 15.272 1.00 85.94 83 THR A CA 1
ATOM 661 C C . THR A 1 83 ? -4.127 15.798 14.458 1.00 85.94 83 THR A C 1
ATOM 663 O O . THR A 1 83 ? -4.247 16.224 13.311 1.00 85.94 83 THR A O 1
ATOM 666 N N . ILE A 1 84 ? -5.043 14.994 15.008 1.00 88.00 84 ILE A N 1
ATOM 667 C CA . ILE A 1 84 ? -6.208 14.482 14.264 1.00 88.00 84 ILE A CA 1
ATOM 668 C C . ILE A 1 84 ? -7.430 15.401 14.333 1.00 88.00 84 ILE A C 1
ATOM 670 O O . ILE A 1 84 ? -8.275 15.336 13.442 1.00 88.00 84 ILE A O 1
ATOM 674 N N . GLU A 1 85 ? -7.533 16.251 15.359 1.00 89.31 85 GLU A N 1
ATOM 675 C CA . GLU A 1 85 ? -8.707 17.100 15.593 1.00 89.31 85 GLU A CA 1
ATOM 676 C C . GLU A 1 85 ? -9.069 17.999 14.397 1.00 89.31 85 GLU A C 1
ATOM 678 O O . GLU A 1 85 ? -10.244 18.018 14.028 1.00 89.31 85 GLU A O 1
ATOM 683 N N . PRO A 1 86 ? -8.115 18.658 13.704 1.00 90.69 86 PRO A N 1
ATOM 684 C CA . PRO A 1 86 ? -8.431 19.484 12.536 1.00 90.69 86 PRO A CA 1
ATOM 685 C C . PRO A 1 86 ? -9.058 18.708 11.370 1.00 90.69 86 PRO A C 1
ATOM 687 O O . PRO A 1 86 ? -9.695 19.305 10.505 1.00 90.69 86 PRO A O 1
ATOM 690 N N . TYR A 1 87 ? -8.860 17.388 11.322 1.00 88.56 87 TYR A N 1
ATOM 691 C CA . TYR A 1 87 ? -9.334 16.526 10.240 1.00 88.56 87 TYR A CA 1
ATOM 692 C C . TYR A 1 87 ? -10.646 15.814 10.573 1.00 88.56 87 TYR A C 1
ATOM 694 O O . TYR A 1 87 ? -11.229 15.178 9.697 1.00 88.56 87 TYR A O 1
ATOM 702 N N . ARG A 1 88 ? -11.127 15.910 11.819 1.00 89.62 88 ARG A N 1
ATOM 703 C CA . ARG A 1 88 ? -12.377 15.287 12.258 1.00 89.62 88 ARG A CA 1
ATOM 704 C C . ARG A 1 88 ? -13.560 15.870 11.492 1.00 89.62 88 ARG A C 1
ATOM 706 O O . ARG A 1 88 ? -13.722 17.085 11.390 1.00 89.62 88 ARG A O 1
ATOM 713 N N . SER A 1 89 ? -14.441 15.001 11.001 1.00 88.25 89 SER A N 1
ATOM 714 C CA . SER A 1 89 ? -15.635 15.471 10.301 1.00 88.25 89 SER A CA 1
ATOM 715 C C . SER A 1 89 ? -16.658 16.064 11.281 1.00 88.25 89 SER A C 1
ATOM 717 O O . SER A 1 89 ? -17.104 15.354 12.186 1.00 88.25 89 SER A O 1
ATOM 719 N N . PRO A 1 90 ? -17.128 17.309 11.068 1.00 82.81 90 PRO A N 1
ATOM 720 C CA . PRO A 1 90 ? -18.194 17.897 11.880 1.00 82.81 90 PRO A CA 1
ATOM 721 C C . PRO A 1 90 ? -19.578 17.314 11.553 1.00 82.81 90 PRO A C 1
ATOM 723 O O . PRO A 1 90 ? -20.506 17.438 12.345 1.00 82.81 90 PRO A O 1
ATOM 726 N N . THR A 1 91 ? -19.733 16.675 10.388 1.00 87.12 91 THR A N 1
ATOM 727 C CA . THR A 1 91 ? -21.002 16.109 9.900 1.00 87.12 91 THR A CA 1
ATOM 728 C C . THR A 1 91 ? -21.082 14.592 10.061 1.00 87.12 91 THR A C 1
ATOM 730 O O . THR A 1 91 ? -22.064 13.977 9.650 1.00 87.12 91 THR A O 1
ATOM 733 N N . GLY A 1 92 ? -20.046 13.966 10.629 1.00 78.88 92 GLY A N 1
ATOM 734 C CA . GLY A 1 92 ? -19.934 12.510 10.716 1.00 78.88 92 GLY A CA 1
ATOM 735 C C . GLY A 1 92 ? -19.585 11.829 9.387 1.00 78.88 92 GLY A C 1
ATOM 736 O O . GLY A 1 92 ? -19.662 10.602 9.293 1.00 78.88 92 GLY A O 1
ATOM 737 N N . ALA A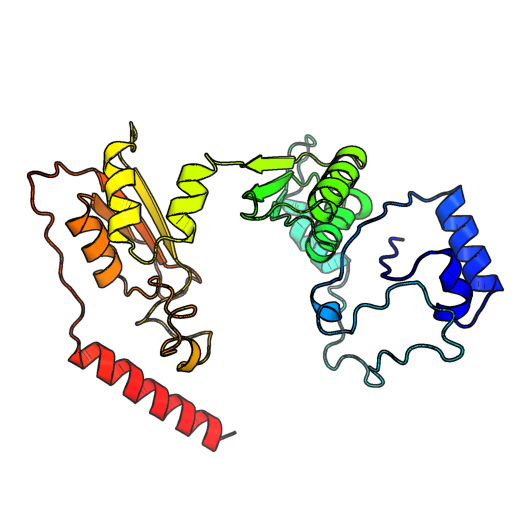 1 93 ? -19.180 12.586 8.361 1.00 88.44 93 ALA A N 1
ATOM 738 C CA . ALA A 1 93 ? -18.616 12.021 7.138 1.00 88.44 93 ALA A CA 1
ATOM 739 C C . ALA A 1 93 ? -17.315 11.251 7.432 1.00 88.44 93 ALA A C 1
ATOM 741 O O . ALA A 1 93 ? -16.731 11.361 8.511 1.00 88.44 93 ALA A O 1
ATOM 742 N N . ARG A 1 94 ? -16.860 10.441 6.470 1.00 89.94 94 ARG A N 1
ATOM 743 C CA . ARG A 1 94 ? -15.579 9.731 6.592 1.00 89.94 94 ARG A CA 1
ATOM 744 C C . ARG A 1 94 ? -14.449 10.757 6.673 1.00 89.94 94 ARG A C 1
ATOM 746 O O . ARG A 1 94 ? -14.284 11.555 5.757 1.00 89.94 94 ARG A O 1
ATOM 753 N N . ASP A 1 95 ? -13.698 10.726 7.763 1.00 91.56 95 ASP A N 1
ATOM 754 C CA . ASP A 1 95 ? -12.644 11.701 8.086 1.00 91.56 95 ASP A CA 1
ATOM 755 C C . ASP A 1 95 ? -11.232 11.110 8.001 1.00 91.56 95 ASP A C 1
ATOM 757 O O . ASP A 1 95 ? -10.232 11.820 8.056 1.00 91.56 95 ASP A O 1
ATOM 761 N N . SER A 1 96 ? -11.138 9.791 7.855 1.00 91.38 96 SER A N 1
ATOM 762 C CA . SER A 1 96 ? -9.877 9.068 7.813 1.00 91.38 96 SER A CA 1
ATOM 763 C C . SER A 1 96 ? -9.997 7.828 6.936 1.00 91.38 96 SER A C 1
ATOM 765 O O . SER A 1 96 ? -11.057 7.210 6.821 1.00 91.38 96 SER A O 1
ATOM 767 N N . ILE A 1 97 ? -8.889 7.452 6.301 1.00 92.75 97 ILE A N 1
ATOM 768 C CA . ILE A 1 97 ? -8.766 6.214 5.532 1.00 92.75 97 ILE A CA 1
ATOM 769 C C . ILE A 1 97 ? -7.726 5.351 6.225 1.00 92.75 97 ILE A C 1
ATOM 771 O O . ILE A 1 97 ? -6.600 5.789 6.455 1.00 92.75 97 ILE A O 1
ATOM 775 N N . VAL A 1 98 ? -8.095 4.110 6.528 1.00 91.88 98 VAL A N 1
ATOM 776 C CA . VAL A 1 98 ? -7.179 3.138 7.118 1.00 91.88 98 VAL A CA 1
ATOM 777 C C . VAL A 1 98 ? -6.950 2.011 6.114 1.00 91.88 98 VAL A C 1
ATOM 779 O O . VAL A 1 98 ? -7.866 1.218 5.863 1.00 91.88 98 VAL A O 1
ATOM 782 N N . PRO A 1 99 ? -5.731 1.894 5.553 1.00 91.38 99 PRO A N 1
ATOM 783 C CA . PRO A 1 99 ? -5.316 0.696 4.841 1.00 91.38 99 PRO A CA 1
ATOM 784 C C . PRO A 1 99 ? -5.400 -0.496 5.795 1.00 91.38 99 PRO A C 1
ATOM 786 O O . PRO A 1 99 ? -4.639 -0.613 6.758 1.00 91.38 99 PRO A O 1
ATOM 789 N N . TRP A 1 100 ? -6.365 -1.376 5.556 1.00 92.94 100 TRP A N 1
ATOM 790 C CA . TRP A 1 100 ? -6.699 -2.449 6.479 1.00 92.94 100 TRP A CA 1
ATOM 791 C C . TRP A 1 100 ? -6.473 -3.793 5.801 1.00 92.94 100 TRP A C 1
ATOM 793 O O . TRP A 1 100 ? -7.023 -4.081 4.746 1.00 92.94 100 TRP A O 1
ATOM 803 N N . SER A 1 101 ? -5.617 -4.627 6.379 1.00 84.94 101 SER A N 1
ATOM 804 C CA . SER A 1 101 ? -5.133 -5.858 5.736 1.00 84.94 101 SER A CA 1
ATOM 805 C C . SER A 1 101 ? -5.871 -7.122 6.176 1.00 84.94 101 SER A C 1
ATOM 807 O O . SER A 1 101 ? -5.535 -8.214 5.724 1.00 84.94 101 SER A O 1
ATOM 809 N N . GLY A 1 102 ? -6.835 -7.015 7.094 1.00 84.38 102 GLY A N 1
ATOM 810 C CA . GLY A 1 102 ? -7.409 -8.184 7.769 1.00 84.38 102 GLY A CA 1
ATOM 811 C C . GLY A 1 102 ? -6.678 -8.606 9.039 1.00 84.38 102 GLY A C 1
ATOM 812 O O . GLY A 1 102 ? -7.086 -9.566 9.691 1.00 84.38 102 GLY A O 1
ATOM 813 N N . GLY A 1 103 ? -5.585 -7.925 9.386 1.00 82.69 103 GLY A N 1
ATOM 814 C CA . GLY A 1 103 ? -4.706 -8.285 10.494 1.00 82.69 103 GLY A CA 1
ATOM 815 C C . GLY A 1 103 ? -4.969 -7.514 11.786 1.00 82.69 103 GLY A C 1
ATOM 816 O O . GLY A 1 103 ? -5.671 -6.505 11.818 1.00 82.69 103 GLY A O 1
ATOM 817 N N . LYS A 1 104 ? -4.338 -7.982 12.867 1.00 79.12 104 LYS A N 1
ATOM 818 C CA . LYS A 1 104 ? -4.407 -7.354 14.195 1.00 79.12 104 LYS A CA 1
ATOM 819 C C . LYS A 1 104 ? -3.773 -5.962 14.217 1.00 79.12 104 LYS A C 1
ATOM 821 O O . LYS A 1 104 ? -4.364 -5.066 14.797 1.00 79.12 104 LYS A O 1
ATOM 826 N N . ASP A 1 105 ? -2.651 -5.774 13.525 1.00 75.75 105 ASP A N 1
ATOM 827 C CA . ASP A 1 105 ? -1.883 -4.519 13.553 1.00 75.75 105 ASP A CA 1
ATOM 828 C C . ASP A 1 105 ? -2.668 -3.345 12.929 1.00 75.75 105 ASP A C 1
ATOM 830 O O . ASP A 1 105 ? -2.809 -2.279 13.524 1.00 75.75 105 ASP A O 1
ATOM 834 N N . SER A 1 106 ? -3.284 -3.555 11.761 1.00 85.06 106 SER A N 1
ATOM 835 C CA . SER A 1 106 ? -4.160 -2.543 11.147 1.00 85.06 106 SER A CA 1
ATOM 836 C C . SER A 1 106 ? -5.472 -2.359 11.920 1.00 85.06 106 SER A C 1
ATOM 838 O O . SER A 1 106 ? -6.017 -1.257 11.963 1.00 85.06 106 SER A O 1
ATOM 840 N N . SER A 1 107 ? -5.958 -3.403 12.599 1.00 87.44 107 SER A N 1
ATOM 841 C CA . SER A 1 107 ? -7.132 -3.302 13.478 1.00 87.44 107 SER A CA 1
ATOM 842 C C . SER A 1 107 ? -6.840 -2.510 14.757 1.00 87.44 107 SER A C 1
ATOM 844 O O . SER A 1 107 ? -7.703 -1.759 15.203 1.00 87.44 107 SER A O 1
ATOM 846 N N . SER A 1 108 ? -5.625 -2.601 15.314 1.00 81.62 108 SER A N 1
ATOM 847 C CA . SER A 1 108 ? -5.204 -1.794 16.470 1.00 81.62 108 SER A CA 1
ATOM 848 C C . SER A 1 108 ? -5.054 -0.306 16.161 1.00 81.62 108 SER A C 1
ATOM 850 O O . SER A 1 108 ? -5.029 0.490 17.088 1.00 81.62 108 SER A O 1
ATOM 852 N N . ILE A 1 109 ? -5.001 0.074 14.881 1.00 85.94 109 ILE A N 1
ATOM 853 C CA . ILE A 1 109 ? -5.051 1.476 14.444 1.00 85.94 109 ILE A CA 1
ATOM 854 C C . ILE A 1 109 ? -6.508 1.907 14.239 1.00 85.94 109 ILE A C 1
ATOM 856 O O . ILE A 1 109 ? -6.945 2.916 14.782 1.00 85.94 109 ILE A O 1
ATOM 860 N N . ALA A 1 110 ? -7.288 1.124 13.487 1.00 90.88 110 ALA A N 1
ATOM 861 C CA . ALA A 1 110 ? -8.675 1.465 13.168 1.00 90.88 110 ALA A CA 1
ATOM 862 C C . ALA A 1 110 ? -9.581 1.553 14.409 1.00 90.88 110 ALA A C 1
ATOM 864 O O . ALA A 1 110 ? -10.460 2.413 14.480 1.00 90.88 110 ALA A O 1
ATOM 865 N N . TRP A 1 111 ? -9.383 0.656 15.381 1.00 90.12 111 TRP A N 1
ATOM 866 C CA . TRP A 1 111 ? -10.261 0.539 16.542 1.00 90.12 111 TRP A CA 1
ATOM 867 C C . TRP A 1 111 ? -10.235 1.776 17.453 1.00 90.12 111 TRP A C 1
ATOM 869 O O . TRP A 1 111 ? -11.308 2.348 17.678 1.00 90.12 111 TRP A O 1
ATOM 879 N N . PRO A 1 112 ? -9.066 2.257 17.923 1.00 86.81 112 PRO A N 1
ATOM 880 C CA . PRO A 1 112 ? -9.004 3.474 18.724 1.00 86.81 112 PRO A CA 1
ATOM 881 C C . PRO A 1 112 ? -9.481 4.708 17.957 1.00 86.81 112 PRO A C 1
ATOM 883 O O . PRO A 1 112 ? -10.217 5.507 18.529 1.00 86.81 112 PRO A O 1
ATOM 886 N N . LEU A 1 113 ? -9.153 4.838 16.659 1.00 89.56 113 LEU A N 1
ATOM 887 C CA . LEU A 1 113 ? -9.630 5.954 15.825 1.00 89.56 113 LEU A CA 1
ATOM 888 C C . LEU A 1 113 ? -11.147 6.111 15.919 1.00 89.56 113 LEU A C 1
ATOM 890 O O . LEU A 1 113 ? -11.625 7.205 16.209 1.00 89.56 113 LEU A O 1
ATOM 894 N N . LYS A 1 114 ? -11.900 5.016 15.773 1.00 91.12 114 LYS A N 1
ATOM 895 C CA . LYS A 1 114 ? -13.362 5.068 15.847 1.00 91.12 114 LYS A CA 1
ATOM 896 C C . LYS A 1 114 ? -13.896 5.246 17.270 1.00 91.12 114 LYS A C 1
ATOM 898 O O . LYS A 1 114 ? -14.713 6.127 17.514 1.00 91.12 114 LYS A O 1
ATOM 903 N N . PHE A 1 115 ? -13.481 4.391 18.204 1.00 88.06 115 PHE A N 1
ATOM 904 C CA . PHE A 1 115 ? -14.167 4.268 19.499 1.00 88.06 115 PHE A CA 1
ATOM 905 C C . PHE A 1 115 ? -13.546 5.076 20.636 1.00 88.06 115 PHE A C 1
ATOM 907 O O . PHE A 1 115 ? -14.224 5.342 21.624 1.00 88.06 115 PHE A O 1
ATOM 914 N N . GLU A 1 116 ? -12.272 5.445 20.532 1.00 84.62 116 GLU A N 1
ATOM 915 C CA . GLU A 1 116 ? -11.565 6.189 21.582 1.00 84.62 116 GLU A CA 1
ATOM 916 C C . GLU A 1 116 ? -11.311 7.639 21.191 1.00 84.62 116 GLU A C 1
ATOM 918 O O . GLU A 1 116 ? -11.348 8.526 22.047 1.00 84.62 116 GLU A O 1
ATOM 923 N N . TYR A 1 117 ? -11.048 7.865 19.906 1.00 86.19 117 TYR A N 1
ATOM 924 C CA . TYR A 1 117 ? -10.799 9.181 19.347 1.00 86.19 117 TYR A CA 1
ATOM 925 C C . TYR A 1 117 ? -12.012 9.757 18.635 1.00 86.19 117 TYR A C 1
ATOM 927 O O . TYR A 1 117 ? -11.942 10.918 18.275 1.00 86.19 117 TYR A O 1
ATOM 935 N N . GLY A 1 118 ? -13.107 9.010 18.447 1.00 88.06 118 GLY A N 1
ATOM 936 C CA . GLY A 1 118 ? -14.364 9.515 17.878 1.00 88.06 118 GLY A CA 1
ATOM 937 C C . GLY A 1 118 ? -14.302 9.894 16.394 1.00 88.06 118 GLY A C 1
ATOM 938 O O . GLY A 1 118 ? -15.119 10.691 15.943 1.00 88.06 118 GLY A O 1
ATOM 939 N N . MET A 1 119 ? -13.305 9.406 15.657 1.00 91.62 119 MET A N 1
ATOM 940 C CA . MET A 1 119 ? -13.210 9.577 14.206 1.00 91.62 119 MET A CA 1
ATOM 941 C C . MET A 1 119 ? -14.130 8.585 13.479 1.00 91.62 119 MET A C 1
ATOM 943 O O . MET A 1 119 ? -14.646 7.628 14.063 1.00 91.62 119 MET A O 1
ATOM 947 N N . ASN A 1 120 ? -14.309 8.761 12.176 1.00 93.25 120 ASN A N 1
ATOM 948 C CA . ASN A 1 120 ? -15.098 7.883 11.324 1.00 93.25 120 ASN A CA 1
ATOM 949 C C . ASN A 1 120 ? -14.261 7.258 10.188 1.00 93.25 120 ASN A C 1
ATOM 951 O O . ASN A 1 120 ? -14.455 7.589 9.013 1.00 93.25 120 ASN A O 1
ATOM 955 N N . PRO A 1 121 ? -13.366 6.301 10.503 1.00 95.12 121 PRO A N 1
ATOM 956 C CA . PRO A 1 121 ? -12.471 5.710 9.515 1.00 95.12 121 PRO A CA 1
ATOM 957 C C . PRO A 1 121 ? -13.208 4.882 8.461 1.00 95.12 121 PRO A C 1
ATOM 959 O O . PRO A 1 121 ? -14.143 4.132 8.764 1.00 95.12 121 PRO A O 1
ATOM 962 N N . LEU A 1 122 ? -12.741 4.989 7.219 1.00 95.94 122 LEU A N 1
ATOM 963 C CA . LEU A 1 122 ? -13.055 4.090 6.117 1.00 95.94 122 LEU A CA 1
ATOM 964 C C . LEU A 1 122 ? -11.951 3.041 6.001 1.00 95.94 122 LEU A C 1
ATOM 966 O O . LEU A 1 122 ? -10.795 3.372 5.722 1.00 95.94 122 LEU A O 1
ATOM 970 N N . LEU A 1 123 ? -12.297 1.768 6.189 1.00 96.12 123 LEU A N 1
ATOM 971 C CA . LEU A 1 123 ? -11.354 0.689 5.929 1.00 96.12 123 LEU A CA 1
ATOM 972 C C . LEU A 1 123 ? -11.225 0.508 4.418 1.00 96.12 123 LEU A C 1
ATOM 974 O O . LEU A 1 123 ? -12.231 0.477 3.706 1.00 96.12 123 LEU A O 1
ATOM 978 N N . VAL A 1 124 ? -10.000 0.346 3.927 1.00 94.19 124 VAL A N 1
ATOM 979 C CA . VAL A 1 124 ? -9.745 0.062 2.510 1.00 94.19 124 VAL A CA 1
ATOM 980 C C . VAL A 1 124 ? -8.817 -1.136 2.398 1.00 94.19 124 VAL A C 1
ATOM 982 O O . VAL A 1 124 ? -7.738 -1.160 2.992 1.00 94.19 124 VAL A O 1
ATOM 985 N N . THR A 1 125 ? -9.229 -2.136 1.621 1.00 90.31 125 THR A N 1
ATOM 986 C CA . THR A 1 125 ? -8.410 -3.316 1.325 1.00 90.31 125 THR A CA 1
ATOM 987 C C . THR A 1 125 ? -8.388 -3.577 -0.167 1.00 90.31 125 THR A C 1
ATOM 989 O O . THR A 1 125 ? -9.434 -3.708 -0.805 1.00 90.31 125 THR A O 1
ATOM 992 N N . PHE A 1 126 ? -7.183 -3.750 -0.695 1.00 86.00 126 PHE A N 1
ATOM 993 C CA . PHE A 1 126 ? -6.964 -4.387 -1.983 1.00 86.00 126 PHE A CA 1
ATOM 994 C C . PHE A 1 126 ? -6.901 -5.904 -1.773 1.00 86.00 126 PHE A C 1
ATOM 996 O O . PHE A 1 126 ? -6.160 -6.377 -0.908 1.00 86.00 126 PHE A O 1
ATOM 1003 N N . TYR A 1 127 ? -7.737 -6.657 -2.489 1.00 82.62 127 TYR A N 1
ATOM 1004 C CA . TYR A 1 127 ? -7.925 -8.094 -2.282 1.00 82.62 127 TYR A CA 1
ATOM 1005 C C . TYR A 1 127 ? -6.590 -8.862 -2.288 1.00 82.62 127 TYR A C 1
ATOM 1007 O O . TYR A 1 127 ? -5.869 -8.794 -3.281 1.00 82.62 127 TYR A O 1
ATOM 1015 N N . PRO A 1 128 ? -6.265 -9.636 -1.234 1.00 77.44 128 PRO A N 1
ATOM 1016 C CA . PRO A 1 128 ? -5.064 -10.463 -1.238 1.00 77.44 128 PRO A CA 1
ATOM 1017 C C . PRO A 1 128 ? -5.230 -11.638 -2.210 1.00 77.44 128 PRO A C 1
ATOM 1019 O O . PRO A 1 128 ? -6.263 -12.302 -2.184 1.00 77.44 128 PRO A O 1
ATOM 1022 N N . LEU A 1 129 ? -4.197 -11.950 -3.003 1.00 72.50 129 LEU A N 1
ATOM 1023 C CA . LEU A 1 129 ? -4.135 -13.117 -3.908 1.00 72.50 129 LEU A CA 1
ATOM 1024 C C . LEU A 1 129 ? -4.758 -14.389 -3.357 1.00 72.50 129 LEU A C 1
ATOM 1026 O O . LEU A 1 129 ? -5.513 -15.091 -4.031 1.00 72.50 129 LEU A O 1
ATOM 1030 N N . LEU A 1 130 ? -4.365 -14.685 -2.124 1.00 76.50 130 LEU A N 1
ATOM 1031 C CA . LEU A 1 130 ? -4.750 -15.861 -1.382 1.00 76.50 130 LEU A CA 1
ATOM 1032 C C . LEU A 1 130 ? -5.581 -15.381 -0.196 1.00 76.50 130 LEU A C 1
ATOM 1034 O O . LEU A 1 130 ? -5.020 -15.073 0.864 1.00 76.50 130 LEU A O 1
ATOM 1038 N N . PRO A 1 131 ? -6.910 -15.259 -0.361 1.00 77.50 131 PRO A N 1
ATOM 1039 C CA . PRO A 1 131 ? -7.773 -15.021 0.778 1.00 77.50 131 PRO A CA 1
ATOM 1040 C C . PRO A 1 131 ? -7.636 -16.197 1.744 1.00 77.50 131 PRO A C 1
ATOM 1042 O O . PRO A 1 131 ? -7.407 -17.339 1.349 1.00 77.50 131 PRO A O 1
ATOM 1045 N N . ASN A 1 132 ? -7.794 -15.911 3.027 1.00 81.62 132 ASN A N 1
ATOM 1046 C CA . ASN A 1 132 ? -7.851 -16.937 4.051 1.00 81.62 132 ASN A CA 1
ATOM 1047 C C . ASN A 1 132 ? -9.048 -16.682 4.965 1.00 81.62 132 ASN A C 1
ATOM 1049 O O . ASN A 1 132 ? -9.520 -15.549 5.106 1.00 81.62 132 ASN A O 1
ATOM 1053 N N . ASP A 1 133 ? -9.520 -17.750 5.600 1.00 85.69 133 ASP A N 1
ATOM 1054 C CA . ASP A 1 133 ? -10.714 -17.712 6.447 1.00 85.69 133 ASP A CA 1
ATOM 1055 C C . ASP A 1 133 ? -10.542 -16.778 7.644 1.00 85.69 133 ASP A C 1
ATOM 1057 O O . ASP A 1 133 ? -11.497 -16.156 8.100 1.00 85.69 133 ASP A O 1
ATOM 1061 N N . VAL A 1 134 ? -9.302 -16.616 8.113 1.00 83.94 134 VAL A N 1
ATOM 1062 C CA . VAL A 1 134 ? -8.944 -15.680 9.180 1.00 83.94 134 VAL A CA 1
ATOM 1063 C C . VAL A 1 134 ? -9.234 -14.235 8.775 1.00 83.94 134 VAL A C 1
ATOM 1065 O O . VAL A 1 134 ? -9.891 -13.515 9.521 1.00 83.94 134 VAL A O 1
ATOM 1068 N N . GLY A 1 135 ? -8.780 -13.805 7.598 1.00 84.81 135 GLY A N 1
ATOM 1069 C CA . GLY A 1 135 ? -9.012 -12.457 7.087 1.00 84.81 135 GLY A CA 1
ATOM 1070 C C . GLY A 1 135 ? -10.492 -12.199 6.817 1.00 84.81 135 GLY A C 1
ATOM 1071 O O . GLY A 1 135 ? -10.995 -11.132 7.160 1.00 84.81 135 GLY A O 1
ATOM 1072 N N . ASN A 1 136 ? -11.207 -13.193 6.279 1.00 87.12 136 ASN A N 1
ATOM 1073 C CA . ASN A 1 136 ? -12.656 -13.114 6.080 1.00 87.12 136 ASN A CA 1
ATOM 1074 C C . ASN A 1 136 ? -13.409 -12.972 7.411 1.00 87.12 136 ASN A C 1
ATOM 1076 O O . ASN A 1 136 ? -14.275 -12.108 7.526 1.00 87.12 136 ASN A O 1
ATOM 1080 N N . HIS A 1 137 ? -13.046 -13.770 8.418 1.00 89.19 137 HIS A N 1
ATOM 1081 C CA . HIS A 1 137 ? -13.615 -13.677 9.760 1.00 89.19 137 HIS A CA 1
ATOM 1082 C C . HIS A 1 137 ? -13.353 -12.303 10.378 1.00 89.19 137 HIS A C 1
ATOM 1084 O O . HIS A 1 137 ? -14.286 -11.631 10.802 1.00 89.19 137 HIS A O 1
ATOM 1090 N N . ASN A 1 138 ? -12.098 -11.850 10.372 1.00 91.00 138 ASN A N 1
ATOM 1091 C CA . ASN A 1 138 ? -11.719 -10.555 10.934 1.00 91.00 138 ASN A CA 1
ATOM 1092 C C . ASN A 1 138 ? -12.448 -9.399 10.233 1.00 91.00 138 ASN A C 1
ATOM 1094 O O . ASN A 1 138 ? -12.841 -8.439 10.889 1.00 91.00 138 ASN A O 1
ATOM 1098 N N . ARG A 1 139 ? -12.674 -9.499 8.916 1.00 91.38 139 ARG A N 1
ATOM 1099 C CA . ARG A 1 139 ? -13.422 -8.490 8.150 1.00 91.38 139 ARG A CA 1
ATOM 1100 C C . ARG A 1 139 ? -14.855 -8.402 8.629 1.00 91.38 139 ARG A C 1
ATOM 1102 O O . ARG A 1 139 ? -15.329 -7.314 8.929 1.00 91.38 139 ARG A O 1
ATOM 1109 N N . GLU A 1 140 ? -15.509 -9.548 8.741 1.00 92.94 140 GLU A N 1
ATOM 1110 C CA . GLU A 1 140 ? -16.881 -9.626 9.223 1.00 92.94 140 GLU A CA 1
ATOM 1111 C C . GLU A 1 140 ? -17.014 -9.054 10.643 1.00 92.94 140 GLU A C 1
ATOM 1113 O O . GLU A 1 140 ? -17.955 -8.321 10.935 1.00 92.94 140 GLU A O 1
ATOM 1118 N N . GLN A 1 141 ? -16.033 -9.303 11.514 1.00 91.38 141 GLN A N 1
ATOM 1119 C CA . GLN A 1 141 ? -16.013 -8.722 12.857 1.00 91.38 141 GLN A CA 1
ATOM 1120 C C . GLN A 1 141 ? -15.902 -7.192 12.847 1.00 91.38 141 GLN A C 1
ATOM 1122 O O . GLN A 1 141 ? -16.611 -6.522 13.599 1.00 91.38 141 GLN A O 1
ATOM 1127 N N . MET A 1 142 ? -15.054 -6.624 11.985 1.00 93.19 142 MET A N 1
ATOM 1128 C CA . MET A 1 142 ? -14.928 -5.169 11.851 1.00 93.19 142 MET A CA 1
ATOM 1129 C C . MET A 1 142 ? -16.208 -4.542 11.283 1.00 93.19 142 MET A C 1
ATOM 1131 O O . MET A 1 142 ? -16.684 -3.540 11.811 1.00 93.19 142 MET A O 1
ATOM 1135 N N . LEU A 1 143 ? -16.825 -5.159 10.274 1.00 93.12 143 LEU A N 1
ATOM 1136 C CA . LEU A 1 143 ? -18.110 -4.701 9.735 1.00 93.12 143 LEU A CA 1
ATOM 1137 C C . LEU A 1 143 ? -19.199 -4.696 10.817 1.00 93.12 143 LEU A C 1
ATOM 1139 O O . LEU A 1 143 ? -19.851 -3.678 11.040 1.00 93.12 143 LEU A O 1
ATOM 1143 N N . ARG A 1 144 ? -19.327 -5.789 11.582 1.00 91.69 144 ARG A N 1
ATOM 1144 C CA . ARG A 1 144 ? -20.260 -5.881 12.722 1.00 91.69 144 ARG A CA 1
ATOM 1145 C C . ARG A 1 144 ? -19.965 -4.872 13.822 1.00 91.69 144 ARG A C 1
ATOM 1147 O O . ARG A 1 144 ? -20.873 -4.475 14.556 1.00 91.69 144 ARG A O 1
ATOM 1154 N N . ALA A 1 145 ? -18.708 -4.468 13.981 1.00 90.56 145 ALA A N 1
ATOM 1155 C CA . ALA A 1 145 ? -18.332 -3.418 14.915 1.00 90.56 145 ALA A CA 1
ATOM 1156 C C . ALA A 1 145 ? -18.803 -2.022 14.463 1.00 90.56 145 ALA A C 1
ATOM 1158 O O . ALA A 1 145 ? -18.864 -1.121 15.294 1.00 90.56 145 ALA A O 1
ATOM 1159 N N . GLY A 1 146 ? -19.215 -1.853 13.202 1.00 91.44 146 GLY A N 1
ATOM 1160 C CA . GLY A 1 146 ? -19.729 -0.597 12.651 1.00 91.44 146 GLY A CA 1
ATOM 1161 C C . GLY A 1 146 ? -18.706 0.167 11.809 1.00 91.44 146 GLY A C 1
ATOM 1162 O O . GLY A 1 146 ? -18.787 1.393 11.699 1.00 91.44 146 GLY A O 1
ATOM 1163 N N . PHE A 1 147 ? -17.702 -0.523 11.267 1.00 94.69 147 PHE A N 1
ATOM 1164 C CA . PHE A 1 147 ? -16.805 0.049 10.265 1.00 94.69 147 PHE A CA 1
ATOM 1165 C C . PHE A 1 147 ? -17.391 -0.111 8.864 1.00 94.69 147 PHE A C 1
ATOM 1167 O O . PHE A 1 147 ? -17.911 -1.175 8.536 1.00 94.69 147 PHE A O 1
ATOM 1174 N N . ASP A 1 148 ? -17.211 0.906 8.022 1.00 94.00 148 ASP A N 1
ATOM 1175 C CA . ASP A 1 148 ? -17.379 0.739 6.580 1.00 94.00 148 ASP A CA 1
ATOM 1176 C C . ASP A 1 148 ? -16.095 0.185 5.980 1.00 94.00 148 ASP A C 1
ATOM 1178 O O . ASP A 1 148 ? -14.984 0.517 6.413 1.00 94.00 148 ASP A O 1
ATOM 1182 N N . HIS A 1 149 ? -16.252 -0.626 4.939 1.00 94.62 149 HIS A N 1
ATOM 1183 C CA . HIS A 1 149 ? -15.133 -1.262 4.271 1.00 94.62 149 HIS A CA 1
ATOM 1184 C C . HIS A 1 149 ? -15.282 -1.224 2.757 1.00 94.62 149 HIS A C 1
ATOM 1186 O O . HIS A 1 149 ? -16.170 -1.857 2.190 1.00 94.62 149 HIS A O 1
ATOM 1192 N N . VAL A 1 150 ? -14.351 -0.544 2.090 1.00 94.38 150 VAL A N 1
ATOM 1193 C CA . VAL A 1 150 ? -14.143 -0.698 0.650 1.00 94.38 150 VAL A CA 1
ATOM 1194 C C . VAL A 1 150 ? -13.204 -1.876 0.425 1.00 94.38 150 VAL A C 1
ATOM 1196 O O . VAL A 1 150 ? -12.006 -1.820 0.717 1.00 94.38 150 VAL A O 1
ATOM 1199 N N . PHE A 1 151 ? -13.762 -2.956 -0.112 1.00 90.75 151 PHE A N 1
ATOM 1200 C CA . PHE A 1 151 ? -13.028 -4.169 -0.442 1.00 90.75 151 PHE A CA 1
ATOM 1201 C C . PHE A 1 151 ? -12.921 -4.320 -1.961 1.00 90.75 151 PHE A C 1
ATOM 1203 O O . PHE A 1 151 ? -13.844 -4.796 -2.623 1.00 90.75 151 PHE A O 1
ATOM 1210 N N . PHE A 1 152 ? -11.789 -3.903 -2.527 1.00 88.19 152 PHE A N 1
ATOM 1211 C CA . PHE A 1 152 ? -11.571 -3.962 -3.968 1.00 88.19 152 PHE A CA 1
ATOM 1212 C C . PHE A 1 152 ? -11.093 -5.355 -4.378 1.00 88.19 152 PHE A C 1
ATOM 1214 O O . PHE A 1 152 ? -9.953 -5.737 -4.109 1.00 88.19 152 PHE A O 1
ATOM 1221 N N . ARG A 1 153 ? -11.972 -6.115 -5.039 1.00 85.75 153 ARG A N 1
ATOM 1222 C CA . ARG A 1 153 ? -11.680 -7.450 -5.571 1.00 85.75 153 ARG A CA 1
ATOM 1223 C C . ARG A 1 153 ? -11.630 -7.411 -7.101 1.00 85.75 153 ARG A C 1
ATOM 1225 O O . ARG A 1 153 ? -12.672 -7.574 -7.735 1.00 85.75 153 ARG A O 1
ATOM 1232 N N . PRO A 1 154 ? -10.443 -7.218 -7.706 1.00 81.88 154 PRO A N 1
ATOM 1233 C CA . PRO A 1 154 ? -10.315 -7.195 -9.156 1.00 81.88 154 PRO A CA 1
ATOM 1234 C C . PRO A 1 154 ? -10.586 -8.576 -9.762 1.00 81.88 154 PRO A C 1
ATOM 1236 O O . PRO A 1 154 ? -10.628 -9.599 -9.064 1.00 81.88 154 PRO A O 1
ATOM 1239 N N . ASN A 1 155 ? -10.728 -8.607 -11.091 1.00 80.88 155 ASN A N 1
ATOM 1240 C CA . ASN A 1 155 ? -10.795 -9.847 -11.857 1.00 80.88 155 ASN A CA 1
ATOM 1241 C C . ASN A 1 155 ? -9.611 -10.751 -11.477 1.00 80.88 155 ASN A C 1
ATOM 1243 O O . ASN A 1 155 ? -8.452 -10.414 -11.705 1.00 80.88 155 ASN A O 1
ATOM 1247 N N . GLN A 1 156 ? -9.921 -11.912 -10.905 1.00 80.25 156 GLN A N 1
ATOM 1248 C CA . GLN A 1 156 ? -8.940 -12.810 -10.298 1.00 80.25 156 GLN A CA 1
ATOM 1249 C C . GLN A 1 156 ? -7.975 -13.425 -11.314 1.00 80.25 156 GLN A C 1
ATOM 1251 O O . GLN A 1 156 ? -6.846 -13.761 -10.962 1.00 80.25 156 GLN A O 1
ATOM 1256 N N . ARG A 1 157 ? -8.402 -13.553 -12.577 1.00 77.62 157 ARG A N 1
ATOM 1257 C CA . ARG A 1 157 ? -7.530 -13.987 -13.669 1.00 77.62 157 ARG A CA 1
ATOM 1258 C C . ARG A 1 157 ? -6.489 -12.915 -13.963 1.00 77.62 157 ARG A C 1
ATOM 1260 O O . ARG A 1 157 ? -5.310 -13.231 -14.021 1.00 77.62 157 ARG A O 1
ATOM 1267 N N . ILE A 1 158 ? -6.928 -11.660 -14.073 1.00 73.88 158 ILE A N 1
ATOM 1268 C CA . ILE A 1 158 ? -6.047 -10.511 -14.323 1.00 73.88 158 ILE A CA 1
ATOM 1269 C C . ILE A 1 158 ? -5.103 -10.301 -13.137 1.00 73.88 158 ILE A C 1
ATOM 1271 O O . ILE A 1 158 ? -3.906 -10.180 -13.343 1.00 73.88 158 ILE A O 1
ATOM 1275 N N . HIS A 1 159 ? -5.617 -10.339 -11.907 1.00 76.81 159 HIS A N 1
ATOM 1276 C CA . HIS A 1 159 ? -4.827 -10.224 -10.678 1.00 76.81 159 HIS A CA 1
ATOM 1277 C C . HIS A 1 159 ? -3.738 -11.313 -10.602 1.00 76.81 159 HIS A C 1
ATOM 1279 O O . HIS A 1 159 ? -2.552 -10.997 -10.611 1.00 76.81 159 HIS A O 1
ATOM 1285 N N . ARG A 1 160 ? -4.174 -12.578 -10.764 1.00 73.31 160 ARG A N 1
ATOM 1286 C CA . ARG A 1 160 ? -3.422 -13.768 -11.215 1.00 73.31 160 ARG A CA 1
ATOM 1287 C C . ARG A 1 160 ? -2.190 -13.423 -12.046 1.00 73.31 160 ARG A C 1
ATOM 1289 O O . ARG A 1 160 ? -1.038 -13.636 -11.665 1.00 73.31 160 ARG A O 1
ATOM 1296 N N . THR A 1 161 ? -2.492 -12.966 -13.249 1.00 71.75 161 THR A N 1
ATOM 1297 C CA . THR A 1 161 ? -1.509 -12.693 -14.283 1.00 71.75 161 THR A CA 1
ATOM 1298 C C . THR A 1 161 ? -0.578 -11.560 -13.883 1.00 71.75 161 THR A C 1
ATOM 1300 O O . THR A 1 161 ? 0.620 -11.725 -14.044 1.00 71.75 161 THR A O 1
ATOM 1303 N N . LEU A 1 162 ? -1.094 -10.457 -13.335 1.00 70.31 162 LEU A N 1
ATOM 1304 C CA . LEU A 1 162 ? -0.303 -9.281 -12.970 1.00 70.31 162 LEU A CA 1
ATOM 1305 C C . LEU A 1 162 ? 0.708 -9.577 -11.858 1.00 70.31 162 LEU A C 1
ATOM 1307 O O . LEU A 1 162 ? 1.855 -9.165 -11.975 1.00 70.31 162 LEU A O 1
ATOM 1311 N N . GLU A 1 163 ? 0.331 -10.321 -10.819 1.00 70.81 163 GLU A N 1
ATOM 1312 C CA . GLU A 1 163 ? 1.248 -10.619 -9.707 1.00 70.81 163 GLU A CA 1
ATOM 1313 C C . GLU A 1 163 ? 2.280 -11.698 -10.040 1.00 70.81 163 GLU A C 1
ATOM 1315 O O . GLU A 1 163 ? 3.357 -11.715 -9.450 1.00 70.81 163 GLU A O 1
ATOM 1320 N N . ASN A 1 164 ? 1.987 -12.566 -11.012 1.00 69.44 164 ASN A N 1
ATOM 1321 C CA . ASN A 1 164 ? 2.979 -13.483 -11.579 1.00 69.44 164 ASN A CA 1
ATOM 1322 C C . ASN A 1 164 ? 3.730 -12.869 -12.771 1.00 69.44 164 ASN A C 1
ATOM 1324 O O . ASN A 1 164 ? 4.599 -13.520 -13.353 1.00 69.44 164 ASN A O 1
ATOM 1328 N N . CYS A 1 165 ? 3.406 -11.633 -13.161 1.00 71.38 165 CYS A N 1
ATOM 1329 C CA . CYS A 1 165 ? 4.061 -10.979 -14.278 1.00 71.38 165 CYS A CA 1
ATOM 1330 C C . CYS A 1 165 ? 5.389 -10.388 -13.818 1.00 71.38 165 CYS A C 1
ATOM 1332 O O . CYS A 1 165 ? 5.437 -9.399 -13.091 1.00 71.38 165 CYS A O 1
ATOM 1334 N N . GLN A 1 166 ? 6.484 -10.968 -14.298 1.00 70.69 166 GLN A N 1
ATOM 1335 C CA . GLN A 1 166 ? 7.822 -10.413 -14.096 1.00 70.69 166 GLN A CA 1
ATOM 1336 C C . GLN A 1 166 ? 8.181 -9.348 -15.141 1.00 70.69 166 GLN A C 1
ATOM 1338 O O . GLN A 1 166 ? 9.215 -8.705 -15.027 1.00 70.69 166 GLN A O 1
ATOM 1343 N N . SER A 1 167 ? 7.346 -9.142 -16.165 1.00 75.06 167 SER A N 1
ATOM 1344 C CA . SER A 1 167 ? 7.589 -8.154 -17.218 1.00 75.06 167 SER A CA 1
ATOM 1345 C C . SER A 1 167 ? 6.621 -6.985 -17.093 1.00 75.06 167 SER A C 1
ATOM 1347 O O . SER A 1 167 ? 5.420 -7.126 -17.325 1.00 75.06 167 SER A O 1
ATOM 1349 N N . LEU A 1 168 ? 7.149 -5.800 -16.780 1.00 73.50 168 LEU A N 1
ATOM 1350 C CA . LEU A 1 168 ? 6.344 -4.579 -16.739 1.00 73.50 168 LEU A CA 1
ATOM 1351 C C . LEU A 1 168 ? 5.732 -4.265 -18.116 1.00 73.50 168 LEU A C 1
ATOM 1353 O O . LEU A 1 168 ? 4.577 -3.850 -18.190 1.00 73.50 168 LEU A O 1
ATOM 1357 N N . SER A 1 169 ? 6.446 -4.548 -19.210 1.00 77.00 169 SER A N 1
ATOM 1358 C CA . SER A 1 169 ? 5.915 -4.374 -20.568 1.00 77.00 169 SER A CA 1
ATOM 1359 C C . SER A 1 169 ? 4.703 -5.270 -20.832 1.00 77.00 169 SER A C 1
ATOM 1361 O O . SER A 1 169 ? 3.736 -4.840 -21.458 1.00 77.00 169 SER A O 1
ATOM 1363 N N . ALA A 1 170 ? 4.708 -6.496 -20.300 1.00 77.50 170 ALA A N 1
ATOM 1364 C CA . ALA A 1 170 ? 3.570 -7.408 -20.390 1.00 77.50 170 ALA A CA 1
ATOM 1365 C C . ALA A 1 170 ? 2.406 -7.023 -19.453 1.00 77.50 170 ALA A C 1
ATOM 1367 O O . ALA A 1 170 ? 1.278 -7.445 -19.697 1.00 77.50 170 ALA A O 1
ATOM 1368 N N . MET A 1 171 ? 2.640 -6.193 -18.427 1.00 78.38 171 MET A N 1
ATOM 1369 C CA . MET A 1 171 ? 1.570 -5.591 -17.615 1.00 78.38 171 MET A CA 1
ATOM 1370 C C . MET A 1 171 ? 0.951 -4.366 -18.302 1.00 78.38 171 MET A C 1
ATOM 1372 O O . MET A 1 171 ? -0.272 -4.239 -18.368 1.00 78.38 171 MET A O 1
ATOM 1376 N N . LEU A 1 172 ? 1.785 -3.462 -18.824 1.00 81.81 172 LEU A N 1
ATOM 1377 C CA . LEU A 1 172 ? 1.341 -2.195 -19.415 1.00 81.81 172 LEU A CA 1
ATOM 1378 C C . LEU A 1 172 ? 0.809 -2.354 -20.845 1.00 81.81 172 LEU A C 1
ATOM 1380 O O . LEU A 1 172 ? -0.092 -1.621 -21.249 1.00 81.81 172 LEU A O 1
ATOM 1384 N N . GLY A 1 173 ? 1.284 -3.350 -21.594 1.00 82.12 173 GLY A N 1
ATOM 1385 C CA . GLY A 1 173 ? 0.780 -3.661 -22.932 1.00 82.12 173 GLY A CA 1
ATOM 1386 C C . GLY A 1 173 ? -0.740 -3.894 -22.966 1.00 82.12 173 GLY A C 1
ATOM 1387 O O . GLY A 1 173 ? -1.421 -3.238 -23.755 1.00 82.12 173 GLY A O 1
ATOM 1388 N N . PRO A 1 174 ? -1.302 -4.775 -22.116 1.00 81.38 174 PRO A N 1
ATOM 1389 C CA . PRO A 1 174 ? -2.747 -4.930 -21.962 1.00 81.38 174 PRO A CA 1
ATOM 1390 C C . PRO A 1 174 ? -3.440 -3.687 -21.396 1.00 81.38 174 PRO A C 1
ATOM 13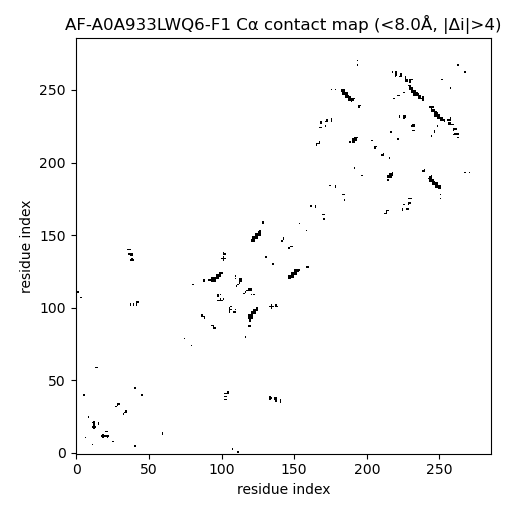92 O O . PRO A 1 174 ? -4.552 -3.383 -21.823 1.00 81.38 174 PRO A O 1
ATOM 1395 N N . ALA A 1 175 ? -2.794 -2.947 -20.483 1.00 81.31 175 ALA A N 1
ATOM 1396 C CA . ALA A 1 175 ? -3.343 -1.697 -19.952 1.00 81.31 175 ALA A CA 1
ATOM 1397 C C . ALA A 1 175 ? -3.640 -0.698 -21.083 1.00 81.31 175 ALA A C 1
ATOM 1399 O O . ALA A 1 175 ? -4.714 -0.105 -21.111 1.00 81.31 175 ALA A O 1
ATOM 1400 N N . HIS A 1 176 ? -2.755 -0.592 -22.081 1.00 82.25 176 HIS A N 1
ATOM 1401 C CA . HIS A 1 176 ? -2.983 0.229 -23.277 1.00 82.25 176 HIS A CA 1
ATOM 1402 C C . HIS A 1 176 ? -4.291 -0.115 -23.998 1.00 82.25 176 HIS A C 1
ATOM 1404 O O . HIS A 1 176 ? -5.001 0.784 -24.440 1.00 82.25 176 HIS A O 1
ATOM 1410 N N . ALA A 1 177 ? -4.641 -1.401 -24.082 1.00 79.50 177 ALA A N 1
ATOM 1411 C CA . ALA A 1 177 ? -5.843 -1.852 -24.778 1.00 79.50 177 ALA A CA 1
ATOM 1412 C C . ALA A 1 177 ? -7.141 -1.501 -24.030 1.00 79.50 177 ALA A C 1
ATOM 1414 O O . ALA A 1 177 ? -8.159 -1.257 -24.675 1.00 79.50 177 A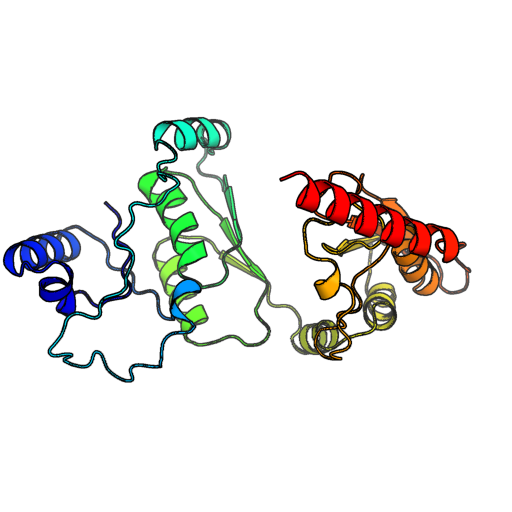LA A O 1
ATOM 1415 N N . ILE A 1 178 ? -7.105 -1.467 -22.693 1.00 79.94 178 ILE A N 1
ATOM 1416 C CA . ILE A 1 178 ? -8.299 -1.308 -21.843 1.00 79.94 178 ILE A CA 1
ATOM 1417 C C . ILE A 1 178 ? -8.484 0.102 -21.275 1.00 79.94 178 ILE A C 1
ATOM 1419 O O . ILE A 1 178 ? -9.568 0.407 -20.783 1.00 79.94 178 ILE A O 1
ATOM 1423 N N . VAL A 1 179 ? -7.454 0.955 -21.310 1.00 77.50 179 VAL A N 1
ATOM 1424 C CA . VAL A 1 179 ? -7.550 2.351 -20.862 1.00 77.50 179 VAL A CA 1
ATOM 1425 C C . VAL A 1 179 ? -8.509 3.103 -21.795 1.00 77.50 179 VAL A C 1
ATOM 1427 O O . VAL A 1 179 ? -8.162 3.483 -22.923 1.00 77.50 179 VAL A O 1
ATOM 1430 N N . ALA A 1 180 ? -9.744 3.245 -21.310 1.00 65.50 180 ALA A N 1
ATOM 1431 C CA . ALA A 1 180 ? -10.803 4.084 -21.857 1.00 65.50 180 ALA A CA 1
ATOM 1432 C C . ALA A 1 180 ? -10.617 5.541 -21.401 1.00 65.50 180 ALA A C 1
ATOM 1434 O O . ALA A 1 180 ? -9.691 5.843 -20.653 1.00 65.50 180 ALA A O 1
ATOM 1435 N N . GLU A 1 181 ? -11.467 6.457 -21.863 1.00 67.50 181 GLU A N 1
ATOM 1436 C CA . GLU A 1 181 ? -11.370 7.862 -21.455 1.00 67.50 181 GLU A CA 1
ATOM 1437 C C . GLU A 1 181 ? -11.608 8.031 -19.933 1.00 67.50 181 GLU A C 1
ATOM 1439 O O . GLU A 1 181 ? -12.563 7.453 -19.409 1.00 67.50 181 GLU A O 1
ATOM 1444 N N . PRO A 1 182 ? -10.774 8.812 -19.212 1.00 55.59 182 PRO A N 1
ATOM 1445 C CA . PRO A 1 182 ? -9.611 9.542 -19.713 1.00 55.59 182 PRO A CA 1
ATOM 1446 C C . PRO A 1 182 ? -8.433 8.603 -20.001 1.00 55.59 182 PRO A C 1
ATOM 1448 O O . PRO A 1 182 ? -8.065 7.787 -19.162 1.00 55.59 182 PRO A O 1
ATOM 1451 N N . ARG A 1 183 ? -7.810 8.784 -21.174 1.00 82.25 183 ARG A N 1
ATOM 1452 C CA . ARG A 1 183 ? -6.708 7.983 -21.750 1.00 82.25 183 ARG A CA 1
ATOM 1453 C C . ARG A 1 183 ? -5.385 7.950 -20.951 1.00 82.25 183 ARG A C 1
ATOM 1455 O O . ARG A 1 183 ? -4.311 7.970 -21.545 1.00 82.25 183 ARG A O 1
ATOM 1462 N N . HIS A 1 184 ? -5.415 7.907 -19.626 1.00 89.75 184 HIS A N 1
ATOM 1463 C CA . HIS A 1 184 ? -4.236 7.957 -18.769 1.00 89.75 184 HIS A CA 1
ATOM 1464 C C . HIS A 1 184 ? -4.049 6.671 -17.966 1.00 89.75 184 HIS A C 1
ATOM 1466 O O . HIS A 1 184 ? -5.004 6.040 -17.519 1.00 89.75 184 HIS A O 1
ATOM 1472 N N . VAL A 1 185 ? -2.788 6.317 -17.746 1.00 89.56 185 VAL A N 1
ATOM 1473 C CA . VAL A 1 185 ? -2.353 5.317 -16.778 1.00 89.56 185 VAL A CA 1
ATOM 1474 C C . VAL A 1 185 ? -1.479 6.002 -15.738 1.00 89.56 185 VAL A C 1
ATOM 1476 O O . VAL A 1 185 ? -0.660 6.859 -16.069 1.00 89.56 185 VAL A O 1
ATOM 1479 N N . VAL A 1 186 ? -1.647 5.621 -14.478 1.00 89.50 186 VAL A N 1
ATOM 1480 C CA . VAL A 1 186 ? -0.774 6.058 -13.389 1.00 89.50 186 VAL A CA 1
ATOM 1481 C C . VAL A 1 186 ? 0.028 4.852 -12.929 1.00 89.50 186 VAL A C 1
ATOM 1483 O O . VAL A 1 186 ? -0.545 3.825 -12.566 1.00 89.50 186 VAL A O 1
ATOM 1486 N N . VAL A 1 187 ? 1.352 4.973 -12.955 1.00 87.94 187 VAL A N 1
ATOM 1487 C CA . VAL A 1 187 ? 2.272 3.936 -12.484 1.00 87.94 187 VAL A CA 1
ATOM 1488 C C . VAL A 1 187 ? 3.037 4.483 -11.291 1.00 87.94 187 VAL A C 1
ATOM 1490 O O . VAL A 1 187 ? 3.785 5.447 -11.429 1.00 87.94 187 VAL A O 1
ATOM 1493 N N . ALA A 1 188 ? 2.862 3.860 -10.126 1.00 85.44 188 ALA A N 1
ATOM 1494 C CA . ALA A 1 188 ? 3.554 4.219 -8.893 1.00 85.44 188 ALA A CA 1
ATOM 1495 C C . ALA A 1 188 ? 4.391 3.039 -8.384 1.00 85.44 188 ALA A C 1
ATOM 1497 O O . ALA A 1 188 ? 3.875 1.937 -8.197 1.00 85.44 188 ALA A O 1
ATOM 1498 N N . ILE A 1 189 ? 5.684 3.271 -8.147 1.00 79.44 189 ILE A N 1
ATOM 1499 C CA . ILE A 1 189 ? 6.634 2.266 -7.656 1.00 79.44 189 ILE A CA 1
ATOM 1500 C C . ILE A 1 189 ? 7.390 2.775 -6.424 1.00 79.44 189 ILE A C 1
ATOM 1502 O O . ILE A 1 189 ? 7.714 3.956 -6.317 1.00 79.44 189 ILE A O 1
ATOM 1506 N N . GLY A 1 190 ? 7.721 1.871 -5.497 1.00 71.50 190 GLY A N 1
ATOM 1507 C CA . GLY A 1 190 ? 8.478 2.206 -4.280 1.00 71.50 190 GLY A CA 1
ATOM 1508 C C . GLY A 1 190 ? 10.004 2.052 -4.390 1.00 71.50 190 GLY A C 1
ATOM 1509 O O . GLY A 1 190 ? 10.730 2.537 -3.525 1.00 71.50 190 GLY A O 1
ATOM 1510 N N . SER A 1 191 ? 10.520 1.374 -5.423 1.00 67.56 191 SER A N 1
ATOM 1511 C CA . SER A 1 191 ? 11.951 1.032 -5.547 1.00 67.56 191 SER A CA 1
ATOM 1512 C C . SER A 1 191 ? 12.620 1.774 -6.705 1.00 67.56 191 SER A C 1
ATOM 1514 O O . SER A 1 191 ? 12.085 1.802 -7.809 1.00 67.56 191 SER A O 1
ATOM 1516 N N . ARG A 1 192 ? 13.796 2.375 -6.461 1.00 74.12 192 ARG A N 1
ATOM 1517 C CA . ARG A 1 192 ? 14.468 3.300 -7.395 1.00 74.12 192 ARG A CA 1
ATOM 1518 C C . ARG A 1 192 ? 15.981 3.082 -7.418 1.00 74.12 192 ARG A C 1
ATOM 1520 O O . ARG A 1 192 ? 16.570 2.900 -6.359 1.00 74.12 192 ARG A O 1
ATOM 1527 N N . ILE A 1 193 ? 16.600 3.131 -8.600 1.00 68.44 193 ILE A N 1
ATOM 1528 C CA . ILE A 1 193 ? 18.043 2.850 -8.798 1.00 68.44 193 ILE A CA 1
ATOM 1529 C C . ILE A 1 193 ? 18.924 4.098 -8.583 1.00 68.44 193 ILE A C 1
ATOM 1531 O O . ILE A 1 193 ? 20.056 3.971 -8.131 1.00 68.44 193 ILE A O 1
ATOM 1535 N N . LEU A 1 194 ? 18.398 5.309 -8.811 1.00 69.12 194 LEU A N 1
ATOM 1536 C CA . LEU A 1 194 ? 19.178 6.563 -8.807 1.00 69.12 194 LEU A CA 1
ATOM 1537 C C . LEU A 1 194 ? 18.830 7.541 -7.663 1.00 69.12 194 LEU A C 1
ATOM 1539 O O . LEU A 1 194 ? 19.071 8.738 -7.766 1.00 69.12 194 LEU A O 1
ATOM 1543 N N . VAL A 1 195 ? 18.259 7.059 -6.553 1.00 67.12 195 VAL A N 1
ATOM 1544 C CA . VAL A 1 195 ? 17.798 7.895 -5.415 1.00 67.12 195 VAL A CA 1
ATOM 1545 C C . VAL A 1 195 ? 18.400 7.383 -4.103 1.00 67.12 195 VAL A C 1
ATOM 1547 O O . VAL A 1 195 ? 18.635 6.177 -4.021 1.00 67.12 195 VAL A O 1
ATOM 1550 N N . PRO A 1 196 ? 18.759 8.243 -3.114 1.00 61.09 196 PRO A N 1
ATOM 1551 C CA . PRO A 1 196 ? 19.300 7.824 -1.811 1.00 61.09 196 PRO A CA 1
ATOM 1552 C C . PRO A 1 196 ? 18.557 6.619 -1.240 1.00 61.09 196 PRO A C 1
ATOM 1554 O O . PRO A 1 196 ? 17.340 6.653 -1.070 1.00 61.09 196 PRO A O 1
ATOM 1557 N N . PHE A 1 197 ? 19.277 5.510 -1.039 1.00 61.09 197 PHE A N 1
ATOM 1558 C CA . PHE A 1 197 ? 18.642 4.258 -0.649 1.00 61.09 197 PHE A CA 1
ATOM 1559 C C . PHE A 1 197 ? 18.217 4.335 0.813 1.00 61.09 197 PHE A C 1
ATOM 1561 O O . PHE A 1 197 ? 19.047 4.551 1.688 1.00 61.09 197 PHE A O 1
ATOM 1568 N N . LYS A 1 198 ? 16.937 4.064 1.080 1.00 52.81 198 LYS A N 1
ATOM 1569 C CA . LYS A 1 198 ? 16.455 3.750 2.434 1.00 52.81 198 LYS A CA 1
ATOM 1570 C C . LYS A 1 198 ? 16.641 2.268 2.807 1.00 52.81 198 LYS A C 1
ATOM 1572 O O . LYS A 1 198 ? 16.445 1.903 3.958 1.00 52.81 198 LYS A O 1
ATOM 1577 N N . LYS A 1 199 ? 16.988 1.398 1.845 1.00 57.41 199 LYS A N 1
ATOM 1578 C CA . LYS A 1 199 ? 17.192 -0.054 2.042 1.00 57.41 199 LYS A CA 1
ATOM 1579 C C . LYS A 1 199 ? 18.630 -0.462 1.681 1.00 57.41 199 LYS A C 1
ATOM 1581 O O . LYS A 1 199 ? 19.191 0.138 0.767 1.00 57.41 199 LYS A O 1
ATOM 1586 N N . PRO A 1 200 ? 19.205 -1.498 2.317 1.00 62.47 200 PRO A N 1
ATOM 1587 C CA . PRO A 1 200 ? 20.520 -2.032 1.959 1.00 62.47 200 PRO A CA 1
ATOM 1588 C C . PRO A 1 200 ? 20.682 -2.370 0.469 1.00 62.47 200 PRO A C 1
ATOM 1590 O O . PRO A 1 200 ? 19.774 -2.930 -0.144 1.00 62.47 200 PRO A O 1
ATOM 1593 N N . LEU A 1 201 ? 21.864 -2.095 -0.097 1.00 64.69 201 LEU A N 1
ATOM 1594 C CA . LEU A 1 201 ? 22.158 -2.299 -1.523 1.00 64.69 201 LEU A CA 1
ATOM 1595 C C . LEU A 1 201 ? 22.005 -3.763 -1.978 1.00 64.69 201 LEU A C 1
ATOM 1597 O O . LEU A 1 201 ? 21.566 -4.010 -3.097 1.00 64.69 201 LEU A O 1
ATOM 1601 N N . HIS A 1 202 ? 22.294 -4.737 -1.110 1.00 67.00 202 HIS A N 1
ATOM 1602 C CA . HIS A 1 202 ? 22.156 -6.162 -1.437 1.00 67.00 202 HIS A CA 1
ATOM 1603 C C . HIS A 1 202 ? 20.703 -6.564 -1.742 1.00 67.00 202 HIS A C 1
ATOM 1605 O O . HIS A 1 202 ? 20.473 -7.415 -2.599 1.00 67.00 202 HIS A O 1
ATOM 1611 N N . TYR A 1 203 ? 19.707 -5.893 -1.142 1.00 63.66 203 TYR A N 1
ATOM 1612 C CA . TYR A 1 203 ? 18.302 -6.089 -1.513 1.00 63.66 203 TYR A CA 1
ATOM 1613 C C . TYR A 1 203 ? 17.999 -5.627 -2.931 1.00 63.66 203 TYR A C 1
ATOM 1615 O O . TYR A 1 203 ? 16.921 -5.942 -3.418 1.00 63.66 203 TYR A O 1
ATOM 1623 N N . TYR A 1 204 ? 18.899 -4.882 -3.584 1.00 62.56 204 TYR A N 1
ATOM 1624 C CA . TYR A 1 204 ? 18.760 -4.419 -4.960 1.00 62.56 204 TYR A CA 1
ATOM 1625 C C . TYR A 1 204 ? 19.544 -5.241 -5.989 1.00 62.56 204 TYR A C 1
ATOM 1627 O O . TYR A 1 204 ? 19.414 -4.987 -7.185 1.00 62.56 204 TYR A O 1
ATOM 1635 N N . LEU A 1 205 ? 20.320 -6.227 -5.548 1.00 65.75 205 LEU A N 1
ATOM 1636 C CA . LEU A 1 205 ? 21.214 -7.019 -6.398 1.00 65.75 205 LEU A CA 1
ATOM 1637 C C . LEU A 1 205 ? 21.055 -8.532 -6.159 1.00 65.75 205 LEU A C 1
ATOM 1639 O O . LEU A 1 205 ? 21.948 -9.306 -6.489 1.00 65.75 205 LEU A O 1
ATOM 1643 N N . SER A 1 206 ? 19.931 -8.958 -5.568 1.00 66.06 206 SER A N 1
ATOM 1644 C CA . SER A 1 206 ? 19.637 -10.381 -5.364 1.00 66.06 206 SER A CA 1
ATOM 1645 C C . SER A 1 206 ? 19.598 -11.123 -6.700 1.00 66.06 206 SER A C 1
ATOM 1647 O O . SER A 1 206 ? 18.951 -10.674 -7.646 1.00 66.06 206 SER A O 1
ATOM 1649 N N . THR A 1 207 ? 20.275 -12.266 -6.747 1.00 66.00 207 THR A N 1
ATOM 1650 C CA . THR A 1 207 ? 20.282 -13.201 -7.878 1.00 66.00 207 THR A CA 1
ATOM 1651 C C . THR A 1 207 ? 19.162 -14.238 -7.782 1.00 66.00 207 THR A C 1
ATOM 1653 O O . THR A 1 207 ? 18.979 -15.029 -8.705 1.00 66.00 207 THR A O 1
ATOM 1656 N N . ASN A 1 208 ? 18.401 -14.248 -6.682 1.00 67.31 208 ASN A N 1
ATOM 1657 C CA . ASN A 1 208 ? 17.247 -15.123 -6.528 1.00 67.31 208 ASN A CA 1
ATOM 1658 C C . ASN A 1 208 ? 16.132 -14.671 -7.477 1.00 67.31 208 ASN A C 1
ATOM 1660 O O . ASN A 1 208 ? 15.625 -13.558 -7.349 1.00 67.31 208 ASN A O 1
ATOM 1664 N N . SER A 1 209 ? 15.713 -15.549 -8.387 1.00 60.78 209 SER A N 1
ATOM 1665 C CA . SER A 1 209 ? 14.674 -15.271 -9.386 1.00 60.78 209 SER A CA 1
ATOM 1666 C C . SER A 1 209 ? 13.309 -14.907 -8.779 1.00 60.78 209 SER A C 1
ATOM 1668 O O . SER A 1 209 ? 12.489 -14.251 -9.424 1.00 60.78 209 SER A O 1
ATOM 1670 N N . ALA A 1 210 ? 13.059 -15.305 -7.527 1.00 58.06 210 ALA A N 1
ATOM 1671 C CA . ALA A 1 210 ? 11.876 -14.903 -6.769 1.00 58.06 210 ALA A CA 1
ATOM 1672 C C . ALA A 1 210 ? 11.983 -13.472 -6.203 1.00 58.06 210 ALA A C 1
ATOM 1674 O O . ALA A 1 210 ? 10.968 -12.800 -6.045 1.00 58.06 210 ALA A O 1
ATOM 1675 N N . ASP A 1 211 ? 13.205 -12.989 -5.947 1.00 55.56 211 ASP A N 1
ATOM 1676 C CA . ASP A 1 211 ? 13.490 -11.644 -5.423 1.00 55.56 211 ASP A CA 1
ATOM 1677 C C . ASP A 1 21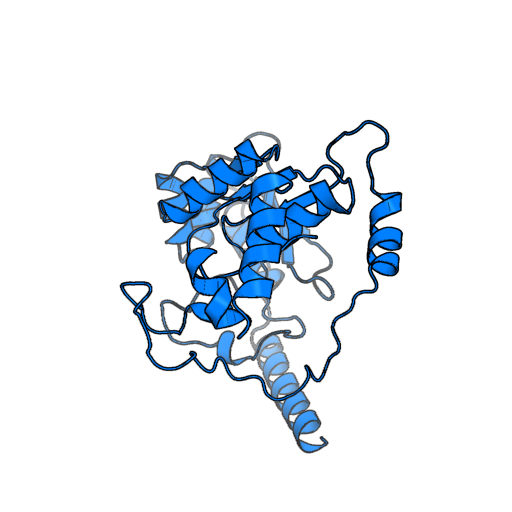1 ? 13.891 -10.648 -6.526 1.00 55.56 211 ASP A C 1
AT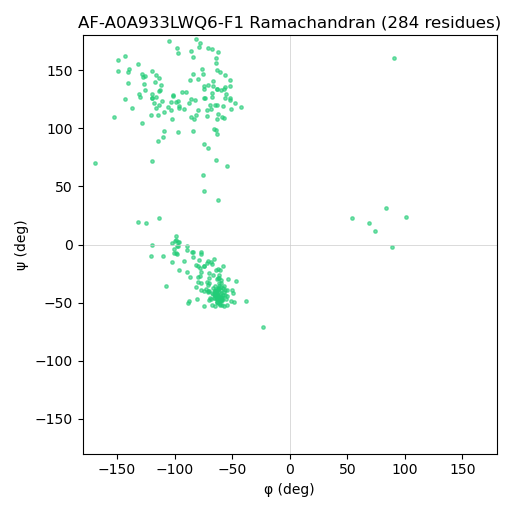OM 1679 O O . ASP A 1 211 ? 14.007 -9.439 -6.280 1.00 55.56 211 ASP A O 1
ATOM 1683 N N . THR A 1 212 ? 14.079 -11.124 -7.761 1.00 54.47 212 THR A N 1
ATOM 1684 C CA . THR A 1 212 ? 14.175 -10.300 -8.971 1.00 54.47 212 THR A CA 1
ATOM 1685 C C . THR A 1 212 ? 12.789 -9.795 -9.366 1.00 54.47 212 THR A C 1
ATOM 1687 O O . THR A 1 212 ? 12.273 -10.059 -10.448 1.00 54.47 212 THR A O 1
ATOM 1690 N N . HIS A 1 213 ? 12.153 -9.053 -8.466 1.00 54.38 213 HIS A N 1
ATOM 1691 C CA . HIS A 1 213 ? 11.012 -8.231 -8.826 1.00 54.38 213 HIS A CA 1
ATOM 1692 C C . HIS A 1 213 ? 11.484 -7.136 -9.793 1.00 54.38 213 HIS A C 1
ATOM 1694 O O . HIS A 1 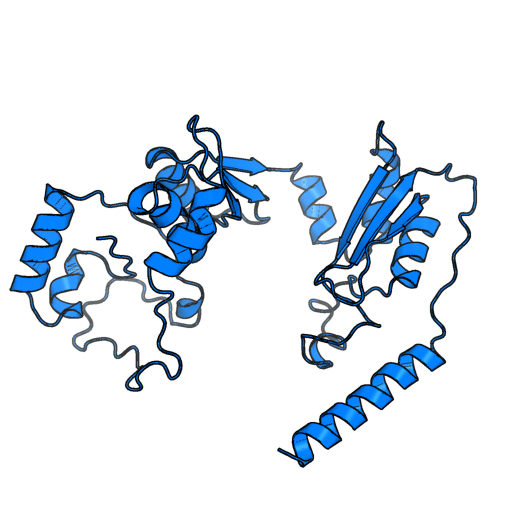213 ? 12.340 -6.316 -9.449 1.00 54.38 213 HIS A O 1
ATOM 1700 N N . ALA A 1 214 ? 10.913 -7.107 -10.998 1.00 50.75 214 ALA A N 1
ATOM 1701 C CA . ALA A 1 214 ? 11.257 -6.185 -12.081 1.00 50.75 214 ALA A CA 1
ATOM 1702 C C . ALA A 1 214 ? 10.737 -4.752 -11.854 1.00 50.75 214 ALA A C 1
ATOM 1704 O O . ALA A 1 214 ? 10.135 -4.153 -12.739 1.00 50.75 214 ALA A O 1
ATOM 1705 N N . PHE A 1 215 ? 10.922 -4.203 -10.650 1.00 60.31 215 PHE A N 1
ATOM 1706 C CA . PHE A 1 215 ? 10.328 -2.923 -10.246 1.00 60.31 215 PHE A CA 1
ATOM 1707 C C . PHE A 1 215 ? 11.341 -1.895 -9.744 1.00 60.31 215 PHE A C 1
ATOM 1709 O O . PHE A 1 215 ? 10.970 -0.936 -9.070 1.00 60.31 215 PHE A O 1
ATOM 1716 N N . ARG A 1 216 ? 12.629 -2.075 -10.051 1.00 71.31 216 ARG A N 1
ATOM 1717 C CA . ARG A 1 216 ? 13.658 -1.070 -9.771 1.00 71.31 216 ARG A CA 1
ATOM 1718 C C . ARG A 1 216 ? 13.889 -0.269 -11.034 1.00 71.31 216 ARG A C 1
ATOM 1720 O O . ARG A 1 216 ? 14.645 -0.687 -11.903 1.00 71.31 216 ARG A O 1
ATOM 1727 N N . PHE A 1 217 ? 13.239 0.879 -11.116 1.00 76.56 217 PHE A N 1
ATOM 1728 C CA . PHE A 1 217 ? 13.406 1.773 -12.249 1.00 76.56 217 PHE A CA 1
ATOM 1729 C C . PHE A 1 217 ? 14.086 3.056 -11.796 1.00 76.56 217 PHE A C 1
ATOM 1731 O O . PHE A 1 217 ? 13.861 3.568 -10.696 1.00 76.56 217 PHE A O 1
ATOM 1738 N N . SER A 1 218 ? 14.947 3.584 -12.649 1.00 85.50 218 SER A N 1
ATOM 1739 C CA . SER A 1 218 ? 15.154 5.022 -12.680 1.00 85.50 218 SER A CA 1
ATOM 1740 C C . SER A 1 218 ? 13.912 5.704 -13.266 1.00 85.50 218 SER A C 1
ATOM 1742 O O . SER A 1 218 ? 13.032 5.069 -13.854 1.00 85.50 218 SER A O 1
ATOM 1744 N N . ALA A 1 219 ? 13.876 7.027 -13.152 1.00 88.81 219 ALA A N 1
ATOM 1745 C CA . ALA A 1 219 ? 12.948 7.869 -13.894 1.00 88.81 219 ALA A CA 1
ATOM 1746 C C . ALA A 1 219 ? 12.915 7.532 -15.396 1.00 88.81 219 ALA A C 1
ATOM 1748 O O . ALA A 1 219 ? 11.851 7.321 -15.974 1.00 88.81 219 ALA A O 1
ATOM 1749 N N . ASN A 1 220 ? 14.095 7.447 -16.009 1.00 90.12 220 ASN A N 1
ATOM 1750 C CA . ASN A 1 220 ? 14.266 7.264 -17.445 1.00 90.12 220 ASN A CA 1
ATOM 1751 C C . ASN A 1 220 ? 13.880 5.860 -17.906 1.00 90.12 220 ASN A C 1
ATOM 1753 O O . ASN A 1 220 ? 13.202 5.710 -18.918 1.00 90.12 220 ASN A O 1
ATOM 1757 N N . ALA A 1 221 ? 14.218 4.832 -17.129 1.00 88.12 221 ALA A N 1
ATOM 1758 C CA . ALA A 1 221 ? 13.800 3.470 -17.421 1.00 88.12 221 ALA A CA 1
ATOM 1759 C C . ALA A 1 221 ? 12.271 3.329 -17.343 1.00 88.12 221 ALA A C 1
ATOM 1761 O O . ALA A 1 221 ? 11.677 2.695 -18.211 1.00 88.12 221 ALA A O 1
ATOM 1762 N N . LEU A 1 222 ? 11.610 3.965 -16.364 1.00 89.31 222 LEU A N 1
ATOM 1763 C CA . LEU A 1 222 ? 10.144 3.965 -16.289 1.00 89.31 222 LEU A CA 1
ATOM 1764 C C . LEU A 1 222 ? 9.510 4.692 -17.487 1.00 89.31 222 LEU A C 1
ATOM 1766 O O . LEU A 1 222 ? 8.557 4.179 -18.072 1.00 89.31 222 LEU A O 1
ATOM 1770 N N . ARG A 1 223 ? 10.069 5.843 -17.891 1.00 91.75 223 ARG A N 1
ATOM 1771 C CA . ARG A 1 223 ? 9.672 6.553 -19.121 1.00 91.75 223 ARG A CA 1
ATOM 1772 C C . ARG A 1 223 ? 9.830 5.674 -20.355 1.00 91.75 223 ARG A C 1
ATOM 1774 O O . ARG A 1 223 ? 8.924 5.627 -21.179 1.00 91.75 223 ARG A O 1
ATOM 1781 N N . GLY A 1 224 ? 10.940 4.945 -20.451 1.00 90.94 224 GLY A N 1
ATOM 1782 C CA . GLY A 1 224 ? 11.193 4.006 -21.535 1.00 90.94 224 GLY A CA 1
ATOM 1783 C C . GLY A 1 224 ? 10.167 2.885 -21.592 1.00 90.94 224 GLY A C 1
ATOM 1784 O O . GLY A 1 224 ? 9.620 2.616 -22.656 1.00 90.94 224 GLY A O 1
ATOM 1785 N N . VAL A 1 225 ? 9.822 2.279 -20.451 1.00 89.31 225 VAL A N 1
ATOM 1786 C CA . VAL A 1 225 ? 8.796 1.227 -20.428 1.00 89.31 225 VAL A CA 1
ATOM 1787 C C . VAL A 1 225 ? 7.414 1.771 -20.817 1.00 89.31 225 VAL A C 1
ATOM 1789 O O . VAL A 1 225 ? 6.681 1.114 -21.557 1.00 89.31 225 VAL A O 1
ATOM 1792 N N . LEU A 1 226 ? 7.051 2.978 -20.372 1.00 91.25 226 LEU A N 1
ATOM 1793 C CA . LEU A 1 226 ? 5.823 3.643 -20.825 1.00 91.25 226 LEU A CA 1
ATOM 1794 C C . LEU A 1 226 ? 5.851 3.870 -22.344 1.00 91.25 226 LEU A C 1
ATOM 1796 O O . LEU A 1 226 ? 4.915 3.472 -23.036 1.00 91.25 226 LEU A O 1
ATOM 1800 N N . ALA A 1 227 ? 6.955 4.401 -22.869 1.00 91.81 227 ALA A N 1
ATOM 1801 C CA . ALA A 1 227 ? 7.129 4.676 -24.289 1.00 91.81 227 ALA A CA 1
ATOM 1802 C C . ALA A 1 227 ? 6.975 3.414 -25.155 1.00 91.81 227 ALA A C 1
ATOM 1804 O O . ALA A 1 227 ? 6.135 3.386 -26.055 1.00 91.81 227 ALA A O 1
ATOM 1805 N N . VAL A 1 228 ? 7.692 2.330 -24.832 1.00 89.69 228 VAL A N 1
ATOM 1806 C CA . VAL A 1 228 ? 7.614 1.062 -25.592 1.00 89.69 228 VAL A CA 1
ATOM 1807 C C . VAL A 1 228 ? 6.258 0.364 -25.468 1.00 89.69 228 VAL A C 1
ATOM 1809 O O . VAL A 1 228 ? 5.941 -0.514 -26.267 1.00 89.69 228 VAL A O 1
ATOM 1812 N N . THR A 1 229 ? 5.439 0.735 -24.478 1.00 89.31 229 THR A N 1
ATOM 1813 C CA . THR A 1 229 ? 4.076 0.206 -24.313 1.00 89.31 229 THR A CA 1
ATOM 1814 C C . THR A 1 229 ? 2.985 1.125 -24.864 1.00 89.31 229 THR A C 1
ATOM 1816 O O . THR A 1 229 ? 1.800 0.805 -24.739 1.00 89.31 229 THR A O 1
ATOM 1819 N N . GLY A 1 230 ? 3.363 2.208 -25.552 1.00 90.12 230 GLY A N 1
ATOM 1820 C CA . GLY A 1 230 ? 2.436 3.129 -26.213 1.00 90.12 230 GLY A CA 1
ATOM 1821 C C . GLY A 1 230 ? 1.856 4.188 -25.277 1.00 90.12 230 GLY A C 1
ATOM 1822 O O . GLY A 1 230 ? 0.706 4.601 -25.441 1.00 90.12 230 GLY A O 1
ATOM 1823 N N . PHE A 1 231 ? 2.615 4.601 -24.264 1.00 91.88 231 PHE A N 1
ATOM 1824 C CA . PHE A 1 231 ? 2.261 5.697 -23.372 1.00 91.88 231 PHE A CA 1
ATOM 1825 C C . PHE A 1 231 ? 3.304 6.811 -23.439 1.00 91.88 231 PHE A C 1
ATOM 1827 O O . PHE A 1 231 ? 4.492 6.606 -23.207 1.00 91.88 231 PHE A O 1
ATOM 1834 N N . GLU A 1 232 ? 2.836 8.023 -23.699 1.00 92.50 232 GLU A N 1
ATOM 1835 C CA . GLU A 1 232 ? 3.624 9.242 -23.592 1.00 92.50 232 GLU A CA 1
ATOM 1836 C C . GLU A 1 232 ? 3.640 9.692 -22.130 1.00 92.50 232 GLU A C 1
ATOM 1838 O O . GLU A 1 232 ? 2.584 9.859 -21.519 1.00 92.50 232 GLU A O 1
ATOM 1843 N N . THR A 1 233 ? 4.822 9.868 -21.540 1.00 93.38 233 THR A N 1
ATOM 1844 C CA . THR A 1 233 ? 4.907 10.349 -20.153 1.00 93.38 233 THR A CA 1
ATOM 1845 C C . THR A 1 233 ? 4.513 11.822 -20.107 1.00 93.38 233 THR A C 1
ATOM 1847 O O . THR A 1 233 ? 5.208 12.658 -20.674 1.00 93.38 233 THR A O 1
ATOM 1850 N N . VAL A 1 234 ? 3.413 12.129 -19.421 1.00 93.38 234 VAL A N 1
ATOM 1851 C CA . VAL A 1 234 ? 2.896 13.494 -19.244 1.00 93.38 234 VAL A CA 1
ATOM 1852 C C . VAL A 1 234 ? 3.521 14.154 -18.028 1.00 93.38 234 VAL A C 1
ATOM 1854 O O . VAL A 1 234 ? 3.992 15.278 -18.111 1.00 93.38 234 VAL A O 1
ATOM 1857 N N . GLU A 1 235 ? 3.525 13.441 -16.904 1.00 93.06 235 GLU A N 1
ATOM 1858 C CA . GLU A 1 235 ? 3.929 13.987 -15.613 1.00 93.06 235 GLU A CA 1
ATOM 1859 C C . GLU A 1 235 ? 4.732 12.950 -14.841 1.00 93.06 235 GLU A C 1
ATOM 1861 O O . GLU A 1 235 ? 4.504 11.739 -14.950 1.00 93.06 235 GLU A O 1
ATOM 1866 N N . MET A 1 236 ? 5.671 13.431 -14.036 1.00 91.56 236 MET A N 1
ATOM 1867 C CA . MET A 1 236 ? 6.451 12.599 -13.139 1.00 91.56 236 MET A CA 1
ATOM 1868 C C . MET A 1 236 ? 6.679 13.366 -11.848 1.00 91.56 236 MET A C 1
ATOM 1870 O O . MET A 1 236 ? 7.193 14.481 -11.872 1.00 91.56 236 MET A O 1
ATOM 1874 N N . ASN A 1 237 ? 6.314 12.766 -10.717 1.00 90.44 237 ASN A N 1
ATOM 1875 C CA . ASN A 1 237 ? 6.422 13.462 -9.442 1.00 90.44 237 ASN A CA 1
ATOM 1876 C C . ASN A 1 237 ? 7.883 13.790 -9.103 1.00 90.44 237 ASN A C 1
ATOM 1878 O O . ASN A 1 237 ? 8.816 13.129 -9.563 1.00 90.44 237 ASN A O 1
ATOM 1882 N N . ARG A 1 238 ? 8.091 14.751 -8.199 1.00 87.19 238 ARG A N 1
ATOM 1883 C CA . ARG A 1 238 ? 9.401 14.968 -7.582 1.00 87.19 238 ARG A CA 1
ATOM 1884 C C . ARG A 1 238 ? 9.778 13.735 -6.751 1.00 87.19 238 ARG A C 1
ATOM 1886 O O . ARG A 1 238 ? 9.307 13.526 -5.638 1.00 87.19 238 ARG A O 1
ATOM 1893 N N . PHE A 1 239 ? 10.603 12.877 -7.338 1.00 84.19 239 PHE A N 1
ATOM 1894 C CA . PHE A 1 239 ? 10.938 11.559 -6.798 1.00 84.19 239 PHE A CA 1
ATOM 1895 C C . PHE A 1 239 ? 12.241 11.550 -5.990 1.00 84.19 239 PHE A C 1
ATOM 1897 O O . PHE A 1 239 ? 12.663 10.480 -5.562 1.00 84.19 239 PHE A O 1
ATOM 1904 N N . ILE A 1 240 ? 12.920 12.684 -5.807 1.00 77.12 240 ILE A N 1
ATOM 1905 C CA . ILE A 1 240 ? 14.216 12.728 -5.108 1.00 77.12 240 ILE A CA 1
ATOM 1906 C C . ILE A 1 240 ? 14.046 12.632 -3.584 1.00 77.12 240 ILE A C 1
ATOM 1908 O O . ILE A 1 240 ? 14.861 12.013 -2.906 1.00 77.12 240 ILE A O 1
ATOM 1912 N N . ASP A 1 241 ? 12.952 13.191 -3.074 1.00 76.38 241 ASP A N 1
ATOM 1913 C CA . ASP A 1 241 ? 12.574 13.304 -1.662 1.00 76.38 241 ASP A CA 1
ATOM 1914 C C . ASP A 1 241 ? 11.243 12.599 -1.337 1.00 76.38 241 ASP A C 1
ATOM 1916 O O . ASP A 1 241 ? 10.844 12.530 -0.178 1.00 76.38 241 ASP A O 1
ATOM 1920 N N . SER A 1 242 ? 10.585 11.994 -2.330 1.00 73.19 242 SER A N 1
ATOM 1921 C CA . SER A 1 242 ? 9.411 11.137 -2.120 1.00 73.19 242 SER A CA 1
ATOM 1922 C C . SER A 1 242 ? 9.799 9.695 -1.758 1.00 73.19 242 SER A C 1
ATOM 1924 O O . SER A 1 242 ? 10.913 9.236 -2.020 1.00 73.19 242 SER A O 1
ATOM 1926 N N . GLU A 1 243 ? 8.875 8.923 -1.187 1.00 71.00 243 GLU A N 1
ATOM 1927 C CA . GLU A 1 243 ? 9.028 7.470 -1.017 1.00 71.00 243 GLU A CA 1
ATOM 1928 C C . GLU A 1 243 ? 8.717 6.682 -2.296 1.00 71.00 243 GLU A C 1
ATOM 1930 O O . GLU A 1 243 ? 9.174 5.548 -2.452 1.00 71.00 243 GLU A O 1
ATOM 1935 N N . TYR A 1 244 ? 8.009 7.303 -3.236 1.00 80.06 244 TYR A N 1
ATOM 1936 C CA . TYR A 1 244 ? 7.518 6.686 -4.460 1.00 80.06 244 TYR A CA 1
ATOM 1937 C C . TYR A 1 244 ? 7.953 7.471 -5.704 1.00 80.06 244 TYR A C 1
ATOM 1939 O O . TYR A 1 244 ? 8.020 8.703 -5.703 1.00 80.06 244 TYR A O 1
ATOM 1947 N N . LEU A 1 245 ? 8.229 6.737 -6.782 1.00 85.62 245 LEU A N 1
ATOM 1948 C CA . LEU A 1 245 ? 8.289 7.269 -8.140 1.00 85.62 245 LEU A CA 1
ATOM 1949 C C . LEU A 1 245 ? 6.929 7.023 -8.793 1.00 85.62 245 LEU A C 1
ATOM 1951 O O . LEU A 1 245 ? 6.500 5.878 -8.917 1.00 85.62 245 LEU A O 1
ATOM 1955 N N . CYS A 1 246 ? 6.261 8.098 -9.182 1.00 90.25 246 CYS A N 1
ATOM 1956 C CA . CYS A 1 246 ? 4.966 8.106 -9.836 1.00 90.25 246 CYS A CA 1
ATOM 1957 C C . CYS A 1 246 ? 5.101 8.765 -11.207 1.00 90.25 246 CYS A C 1
ATOM 1959 O O . CYS A 1 246 ? 5.648 9.864 -11.319 1.00 90.25 246 CYS A O 1
ATOM 1961 N N . ALA A 1 247 ? 4.592 8.094 -12.234 1.00 92.31 247 ALA A N 1
ATOM 1962 C CA . ALA A 1 247 ? 4.520 8.603 -13.591 1.00 92.31 247 ALA A CA 1
ATOM 1963 C C . ALA A 1 247 ? 3.083 8.508 -14.110 1.00 92.31 247 ALA A C 1
ATOM 1965 O O . ALA A 1 247 ? 2.405 7.496 -13.911 1.00 92.31 247 ALA A O 1
ATOM 1966 N N . ILE A 1 248 ? 2.641 9.557 -14.801 1.00 93.19 248 ILE A N 1
ATOM 1967 C CA . ILE A 1 248 ? 1.373 9.582 -15.527 1.00 93.19 248 ILE A CA 1
ATOM 1968 C C . ILE A 1 248 ? 1.690 9.414 -17.009 1.00 93.19 248 ILE A C 1
ATOM 1970 O O . ILE A 1 248 ? 2.353 10.259 -17.609 1.00 93.19 248 ILE A O 1
ATOM 1974 N N . GLY A 1 249 ? 1.223 8.317 -17.596 1.00 92.69 249 GLY A N 1
ATOM 1975 C CA . GLY A 1 249 ? 1.322 8.046 -19.025 1.00 92.69 249 GLY A CA 1
ATOM 1976 C C . GLY A 1 249 ? 0.001 8.339 -19.725 1.00 92.69 249 GLY A C 1
ATOM 1977 O O . GLY A 1 249 ? -1.032 7.814 -19.321 1.00 92.69 249 GLY A O 1
ATOM 1978 N N . ARG A 1 250 ? 0.009 9.134 -20.792 1.00 91.56 250 ARG A N 1
ATOM 1979 C CA . ARG A 1 250 ? -1.134 9.311 -21.694 1.00 91.56 250 ARG A CA 1
ATOM 1980 C C . ARG A 1 250 ? -1.014 8.337 -22.853 1.00 91.56 250 ARG A C 1
ATOM 1982 O O . ARG A 1 250 ? 0.032 8.240 -23.486 1.00 91.56 250 ARG A O 1
ATOM 1989 N N . ARG A 1 251 ? -2.091 7.618 -23.147 1.00 89.69 251 ARG A N 1
ATOM 1990 C CA . ARG A 1 251 ? -2.166 6.653 -24.243 1.00 89.69 251 ARG A CA 1
ATOM 1991 C C . ARG A 1 251 ? -1.850 7.351 -25.568 1.00 89.69 251 ARG A C 1
ATOM 1993 O O . ARG A 1 251 ? -2.574 8.265 -25.974 1.00 89.69 251 ARG A O 1
ATOM 2000 N N . SER A 1 252 ? -0.791 6.904 -26.236 1.00 86.31 252 SER A N 1
ATOM 2001 C CA . SER A 1 252 ? -0.448 7.288 -27.603 1.00 86.31 252 SER A CA 1
ATOM 2002 C C . SER A 1 252 ? -0.958 6.240 -28.597 1.00 86.31 252 SER A C 1
ATOM 2004 O O . SER A 1 252 ? -1.368 5.133 -28.229 1.00 86.31 252 SER A O 1
ATOM 2006 N N . ASP A 1 253 ? -0.985 6.607 -29.876 1.00 81.88 253 ASP A N 1
ATOM 2007 C CA . ASP A 1 253 ? -1.208 5.650 -30.957 1.00 81.88 253 ASP A CA 1
ATOM 2008 C C . ASP A 1 253 ? -0.007 4.697 -31.039 1.00 81.88 253 ASP A C 1
ATOM 2010 O O . ASP A 1 253 ? 1.133 5.152 -31.071 1.00 81.88 253 ASP A O 1
ATOM 2014 N N . ARG A 1 254 ? -0.255 3.382 -31.086 1.00 74.31 254 ARG A N 1
ATOM 2015 C CA . ARG A 1 254 ? 0.806 2.363 -31.161 1.00 74.31 254 ARG A CA 1
ATOM 2016 C C . ARG A 1 254 ? 1.638 2.436 -32.437 1.00 74.31 254 ARG A C 1
ATOM 2018 O O . ARG A 1 254 ? 2.747 1.920 -32.443 1.00 74.31 254 ARG A O 1
ATOM 2025 N N . SER A 1 255 ? 1.109 3.038 -33.501 1.00 76.69 255 SER A N 1
ATOM 2026 C CA . SER A 1 255 ? 1.862 3.272 -34.737 1.00 76.69 255 SER A CA 1
ATOM 2027 C C . SER A 1 255 ? 2.928 4.362 -34.590 1.00 76.69 255 SER A C 1
ATOM 2029 O O . SER A 1 255 ? 3.822 4.456 -35.428 1.00 76.69 255 SER A O 1
ATOM 2031 N N . LYS A 1 256 ? 2.851 5.183 -33.534 1.00 82.06 256 LYS A N 1
ATOM 2032 C CA . LYS A 1 256 ? 3.796 6.264 -33.267 1.00 82.06 256 LYS A CA 1
ATOM 2033 C C . LYS A 1 256 ? 4.828 5.812 -32.249 1.00 82.06 256 LYS A C 1
ATOM 2035 O O . LYS A 1 256 ? 4.490 5.456 -31.120 1.00 82.06 256 LYS A O 1
ATOM 2040 N N . GLU A 1 257 ? 6.093 5.888 -32.638 1.00 85.50 257 GLU A N 1
ATOM 2041 C CA . GLU A 1 257 ? 7.197 5.700 -31.710 1.00 85.50 257 GLU A CA 1
ATOM 2042 C C . GLU A 1 257 ? 7.229 6.866 -30.714 1.00 85.50 257 GLU A C 1
ATOM 2044 O O . GLU A 1 257 ? 7.190 8.038 -31.097 1.00 85.50 257 GLU A O 1
ATOM 2049 N N . VAL A 1 258 ? 7.245 6.543 -29.421 1.00 87.69 258 VAL A N 1
ATOM 2050 C CA . VAL A 1 258 ? 7.370 7.541 -28.358 1.00 87.69 258 VAL A CA 1
ATOM 2051 C C . VAL A 1 258 ? 8.859 7.680 -28.038 1.00 87.69 258 VAL A C 1
ATOM 2053 O O . VAL A 1 258 ? 9.465 6.702 -27.592 1.00 87.69 258 VAL A O 1
ATOM 2056 N N . PRO A 1 259 ? 9.473 8.856 -28.252 1.00 88.56 259 PRO A N 1
ATOM 2057 C CA . PRO A 1 259 ? 10.891 9.037 -27.988 1.00 88.56 259 PRO A CA 1
ATOM 2058 C C . PRO A 1 259 ? 11.172 8.922 -26.489 1.00 88.56 259 PRO A C 1
ATOM 2060 O O . PRO A 1 259 ? 10.457 9.480 -25.653 1.00 88.56 259 PRO A O 1
ATOM 2063 N N . TRP A 1 260 ? 12.242 8.214 -26.145 1.00 91.19 260 TRP A N 1
ATOM 2064 C CA . TRP A 1 260 ? 12.731 8.108 -24.778 1.00 91.19 260 TRP A CA 1
ATOM 2065 C C . TRP A 1 260 ? 14.249 7.936 -24.771 1.00 91.19 260 TRP A C 1
ATOM 2067 O O . TRP A 1 260 ? 14.853 7.525 -25.759 1.00 91.19 260 TRP A O 1
ATOM 2077 N N . GLN A 1 261 ? 14.862 8.259 -23.638 1.00 91.25 261 GLN A N 1
ATOM 2078 C CA . GLN A 1 261 ? 16.292 8.106 -23.413 1.00 91.25 261 GLN A CA 1
ATOM 2079 C C . GLN A 1 261 ? 16.494 7.283 -22.143 1.00 91.25 261 GLN A C 1
ATOM 2081 O O . GLN A 1 261 ? 15.825 7.534 -21.141 1.00 91.25 261 GLN A O 1
ATOM 2086 N N . GLY A 1 262 ? 17.378 6.287 -22.197 1.00 88.81 262 GLY A N 1
ATOM 2087 C CA . GLY A 1 262 ? 17.803 5.528 -21.021 1.00 88.81 262 GLY A CA 1
ATOM 2088 C C . GLY A 1 262 ? 18.824 6.289 -20.176 1.00 88.81 262 GLY A C 1
ATOM 2089 O O . GLY A 1 262 ? 19.303 7.353 -20.564 1.00 88.81 262 GLY A O 1
ATOM 2090 N N . ASP A 1 263 ? 19.174 5.740 -19.016 1.00 89.06 263 ASP A N 1
ATOM 2091 C CA . ASP A 1 263 ? 20.290 6.275 -18.231 1.00 89.06 263 ASP A CA 1
ATOM 2092 C C . ASP A 1 263 ? 21.637 5.871 -18.832 1.00 89.06 263 ASP A C 1
ATOM 2094 O O . ASP A 1 263 ? 21.767 4.793 -19.414 1.00 89.06 263 ASP A O 1
ATOM 2098 N N . ASP A 1 264 ? 22.653 6.708 -18.622 1.00 90.25 264 ASP A N 1
ATOM 2099 C CA . ASP A 1 264 ? 24.038 6.343 -18.913 1.00 90.25 264 ASP A CA 1
ATOM 2100 C C . ASP A 1 264 ? 24.511 5.256 -17.926 1.00 90.25 264 ASP A C 1
ATOM 2102 O O . ASP A 1 264 ? 24.590 5.519 -16.718 1.00 90.25 264 ASP A O 1
ATOM 2106 N N . PRO A 1 265 ? 24.843 4.040 -18.403 1.00 87.19 265 PRO A N 1
ATOM 2107 C CA . PRO A 1 265 ? 25.272 2.942 -17.541 1.00 87.19 265 PRO A CA 1
ATOM 2108 C C . PRO A 1 265 ? 26.538 3.275 -16.744 1.00 87.19 265 PRO A C 1
ATOM 2110 O O . PRO A 1 265 ? 26.682 2.798 -15.615 1.00 87.19 265 PRO A O 1
ATOM 2113 N N . THR A 1 266 ? 27.424 4.115 -17.287 1.00 90.12 266 THR A N 1
ATOM 2114 C CA . THR A 1 266 ? 28.654 4.543 -16.610 1.00 90.12 266 THR A CA 1
ATOM 2115 C C . THR A 1 266 ? 28.306 5.408 -15.405 1.00 90.12 266 THR A C 1
ATOM 2117 O O . THR A 1 266 ? 28.676 5.078 -14.278 1.00 90.12 266 THR A O 1
ATOM 2120 N N . ALA A 1 267 ? 27.489 6.446 -15.605 1.00 87.38 267 ALA A N 1
ATOM 2121 C CA . ALA A 1 267 ? 27.007 7.303 -14.525 1.00 87.38 267 ALA A CA 1
ATOM 2122 C C . ALA A 1 267 ? 26.235 6.526 -13.441 1.00 87.38 267 ALA A C 1
ATOM 2124 O O . ALA A 1 267 ? 26.368 6.823 -12.247 1.00 87.38 267 ALA A O 1
ATOM 2125 N N . VAL A 1 268 ? 25.446 5.514 -13.830 1.00 84.75 268 VAL A N 1
ATOM 2126 C CA . VAL A 1 268 ? 24.753 4.631 -12.878 1.00 84.75 268 VAL A CA 1
ATOM 2127 C C . VAL A 1 268 ? 25.760 3.849 -12.032 1.00 84.75 268 VAL A C 1
ATOM 2129 O O . VAL A 1 268 ? 25.651 3.852 -10.804 1.00 84.75 268 VAL A O 1
ATOM 2132 N N . ALA A 1 269 ? 26.750 3.207 -12.657 1.00 85.06 269 ALA A N 1
ATOM 2133 C CA . ALA A 1 269 ? 27.774 2.442 -11.949 1.00 85.06 269 ALA A CA 1
ATOM 2134 C C . ALA A 1 269 ? 28.571 3.327 -10.979 1.00 85.06 269 ALA A C 1
ATOM 2136 O O . ALA A 1 269 ? 28.726 2.987 -9.804 1.00 85.06 269 ALA A O 1
ATOM 2137 N N . GLU A 1 270 ? 28.995 4.507 -11.429 1.00 88.38 270 GLU A N 1
ATOM 2138 C CA . GLU A 1 270 ? 29.714 5.458 -10.587 1.00 88.38 270 GLU A CA 1
ATOM 2139 C C . GLU A 1 270 ? 28.892 5.935 -9.383 1.00 88.38 270 GLU A C 1
ATOM 2141 O O . GLU A 1 270 ? 29.442 6.110 -8.293 1.00 88.38 270 GLU A O 1
ATOM 2146 N N . LEU A 1 271 ? 27.575 6.134 -9.536 1.00 84.44 271 LEU A N 1
ATOM 2147 C CA . LEU A 1 271 ? 26.698 6.485 -8.416 1.00 84.44 271 LEU A CA 1
ATOM 2148 C C . LEU A 1 271 ? 26.749 5.414 -7.321 1.00 84.44 271 LEU A C 1
ATOM 2150 O O . LEU A 1 271 ? 26.858 5.749 -6.136 1.00 84.44 271 LEU A O 1
ATOM 2154 N N . PHE A 1 272 ? 26.662 4.139 -7.704 1.00 82.50 272 PHE A N 1
ATOM 2155 C CA . PHE A 1 272 ? 26.737 3.026 -6.763 1.00 82.50 272 PHE A CA 1
ATOM 2156 C C . PHE A 1 272 ? 28.106 2.944 -6.087 1.00 82.50 272 PHE A C 1
ATOM 2158 O O . PHE A 1 272 ? 28.157 2.800 -4.863 1.00 82.50 272 PHE A O 1
ATOM 2165 N N . THR A 1 273 ? 29.192 3.115 -6.843 1.00 85.69 273 THR A N 1
ATOM 2166 C CA . THR A 1 273 ? 30.563 3.131 -6.309 1.00 85.69 273 THR A CA 1
ATOM 2167 C C . THR A 1 273 ? 30.756 4.256 -5.296 1.00 85.69 273 THR A C 1
ATOM 2169 O O . THR A 1 273 ? 31.115 3.991 -4.147 1.00 85.69 273 THR A O 1
ATOM 2172 N N . ARG A 1 274 ? 30.410 5.502 -5.659 1.00 85.94 274 ARG A N 1
ATOM 2173 C CA . ARG A 1 274 ? 30.513 6.663 -4.756 1.00 85.94 274 ARG A CA 1
ATOM 2174 C C . ARG A 1 274 ? 29.737 6.450 -3.461 1.00 85.94 274 ARG A C 1
ATOM 2176 O O . ARG A 1 274 ? 30.202 6.826 -2.387 1.00 85.94 274 ARG A O 1
ATOM 2183 N N . ARG A 1 275 ? 28.554 5.835 -3.538 1.00 77.56 275 ARG A N 1
ATOM 2184 C CA . ARG A 1 275 ? 27.764 5.516 -2.344 1.00 77.56 275 ARG A CA 1
ATOM 2185 C C . ARG A 1 275 ? 28.384 4.441 -1.487 1.00 77.56 275 ARG A C 1
ATOM 2187 O O . ARG A 1 275 ? 28.420 4.613 -0.276 1.00 77.56 275 ARG A O 1
ATOM 2194 N N . HIS A 1 276 ? 28.840 3.351 -2.093 1.00 81.75 276 HIS A N 1
ATOM 2195 C CA . HIS A 1 276 ? 29.496 2.280 -1.360 1.00 81.75 276 HIS A CA 1
ATOM 2196 C C . HIS A 1 276 ? 30.683 2.825 -0.559 1.00 81.75 276 HIS A C 1
ATOM 2198 O O . HIS A 1 276 ? 30.784 2.581 0.643 1.00 81.75 276 HIS A O 1
ATOM 2204 N N . GLU A 1 277 ? 31.525 3.639 -1.196 1.00 84.75 277 GLU A N 1
ATOM 2205 C CA . GLU A 1 277 ? 32.637 4.310 -0.528 1.00 84.75 277 GLU A CA 1
ATOM 2206 C C . GLU A 1 277 ? 32.172 5.275 0.566 1.00 84.75 277 GLU A C 1
ATOM 2208 O O . GLU A 1 277 ? 32.708 5.242 1.672 1.00 84.75 277 GLU A O 1
ATOM 2213 N N . GLY A 1 278 ? 31.160 6.104 0.291 1.00 81.94 278 GLY A N 1
ATOM 2214 C CA . GLY A 1 278 ? 30.600 7.038 1.269 1.00 81.94 278 GLY A CA 1
ATOM 2215 C C . GLY A 1 278 ? 30.060 6.336 2.518 1.00 81.94 278 GLY A C 1
ATOM 2216 O O . GLY A 1 278 ? 30.382 6.734 3.636 1.00 81.94 278 GLY A O 1
ATOM 2217 N N . THR A 1 279 ? 29.308 5.246 2.344 1.00 75.19 279 THR A N 1
ATOM 2218 C CA . THR A 1 279 ? 28.816 4.415 3.452 1.00 75.19 279 THR A CA 1
ATOM 2219 C C . THR A 1 279 ? 29.968 3.790 4.231 1.00 75.19 279 THR A C 1
ATOM 2221 O O . THR A 1 279 ? 29.956 3.838 5.457 1.00 75.19 279 THR A O 1
ATOM 2224 N N . ARG A 1 280 ? 30.994 3.254 3.554 1.00 79.19 280 ARG A N 1
ATOM 2225 C CA . ARG A 1 280 ? 32.176 2.699 4.233 1.00 79.19 280 ARG A CA 1
ATOM 2226 C C . ARG A 1 280 ? 32.904 3.741 5.075 1.00 79.19 280 ARG A C 1
ATOM 2228 O O . ARG A 1 280 ? 33.295 3.419 6.189 1.00 79.19 280 ARG A O 1
ATOM 2235 N N . ARG A 1 281 ? 33.069 4.968 4.567 1.00 82.81 281 ARG A N 1
ATOM 2236 C CA . ARG A 1 281 ? 33.701 6.067 5.316 1.00 82.81 281 ARG A CA 1
ATOM 2237 C C . ARG A 1 281 ? 32.883 6.439 6.552 1.00 82.81 281 ARG A C 1
ATOM 2239 O O . ARG A 1 281 ? 33.454 6.505 7.629 1.00 82.81 281 ARG A O 1
ATOM 2246 N N . PHE A 1 282 ? 31.565 6.600 6.408 1.00 75.69 282 PHE A N 1
ATOM 2247 C CA . PHE A 1 282 ? 30.665 6.917 7.524 1.00 75.69 282 PHE A CA 1
ATOM 2248 C C . PHE A 1 282 ? 30.683 5.839 8.619 1.00 75.69 282 PHE A C 1
ATOM 2250 O O . PHE A 1 282 ? 30.820 6.148 9.800 1.00 75.69 282 PHE A O 1
ATOM 2257 N N . CYS A 1 283 ? 30.600 4.562 8.236 1.00 73.19 283 CYS A N 1
ATOM 2258 C CA . CYS A 1 283 ? 30.646 3.453 9.190 1.00 73.19 283 CYS A CA 1
ATOM 2259 C C . CYS A 1 283 ? 32.028 3.257 9.832 1.00 73.19 283 CYS A C 1
ATOM 2261 O O . CYS A 1 283 ? 32.095 2.689 10.909 1.00 73.19 283 CYS A O 1
ATOM 2263 N N . ALA A 1 284 ? 33.117 3.686 9.187 1.00 73.31 284 ALA A N 1
ATOM 2264 C CA . ALA A 1 284 ? 34.463 3.633 9.765 1.00 73.31 284 ALA A CA 1
ATOM 2265 C C . ALA A 1 284 ? 34.758 4.805 10.721 1.00 73.31 284 ALA A C 1
ATOM 2267 O O . ALA A 1 284 ? 35.715 4.735 11.484 1.00 73.31 284 ALA A O 1
ATOM 2268 N N . SER A 1 285 ? 33.969 5.884 10.655 1.00 66.06 285 SER A N 1
ATOM 2269 C CA . SER A 1 285 ? 34.075 7.059 11.530 1.00 66.06 285 SER A CA 1
ATOM 2270 C C . SER A 1 285 ? 33.099 7.050 12.716 1.00 66.06 285 SER A C 1
ATOM 2272 O O . SER A 1 285 ? 33.050 8.039 13.443 1.00 66.06 285 SER A O 1
ATOM 2274 N N . SER A 1 286 ? 32.299 5.988 12.864 1.00 48.50 286 SER A N 1
ATOM 2275 C CA . SER A 1 286 ? 31.299 5.786 13.928 1.00 48.50 286 SER A CA 1
ATOM 2276 C C . SER A 1 286 ? 31.741 4.653 14.845 1.00 48.50 286 SER A C 1
ATOM 2278 O O . SER A 1 286 ? 31.513 4.767 16.065 1.00 48.50 286 SER A O 1
#

Sequence (286 aa):
MVFTTNKPPASWARVLHDADLAEGIIHRVLVRGRFVELRGRSYRARQLPKTTEPGRALEPAKVSGIERPEFPEPTRRGELLETIEPYRSPTGARDSIVPWSGGKDSSSIAWPLKFEYGMNPLLVTFYPLLPNDVGNHNREQMLRAGFDHVFFRPNQRIHRTLENCQSLSAMLGPAHAIVAEPRHVVVAIGSRILVPFKKPLHYYLSTNSADTHAFRFSANALRGVLAVTGFETVEMNRFIDSEYLCAIGRRSDRSKEVPWQGDDPTAVAELFTRRHEGTRRFCASS